Protein AF-A0A6A5VNN5-F1 (afdb_monomer_lite)

pLDDT: mean 74.06, std 19.43, range [37.19, 95.75]

Radius of gyration: 30.01 Å; chains: 1; bounding box: 52×61×90 Å

Sequence (186 aa):
MSFSSGASSASDESAGSVPTPPTSTPHSPPESQAHDPQVSHQPPRSPQPNYKTLESLLLASVDLARSSFTRHSTFGINTPTAQYLRLHARVNKFLQKYQAYDFVGKGTYGYVLEIGILMRLAETALGLSHREITRLQCAQVEEQDELQRLGKRCCRDVDYLVFGGRDLDVERLPWNLKSEEASQEA

Structure (mmCIF, N/CA/C/O backbone):
data_AF-A0A6A5VNN5-F1
#
_entry.id   AF-A0A6A5VNN5-F1
#
loop_
_atom_site.group_PDB
_atom_site.id
_atom_site.type_symbol
_atom_site.label_atom_id
_atom_site.label_alt_id
_atom_site.label_comp_id
_atom_site.label_asym_id
_atom_site.label_entity_id
_atom_site.label_seq_id
_atom_site.pdbx_PDB_ins_code
_atom_site.Cartn_x
_atom_site.Cartn_y
_atom_site.Cartn_z
_atom_site.occupancy
_atom_site.B_iso_or_equiv
_atom_site.auth_seq_id
_atom_site.auth_comp_id
_atom_site.auth_asym_id
_atom_site.auth_atom_id
_atom_site.pdbx_PDB_model_num
ATOM 1 N N . MET A 1 1 ? 15.684 -33.085 42.174 1.00 45.22 1 MET A N 1
ATOM 2 C CA . MET A 1 1 ? 15.943 -32.498 43.505 1.00 45.22 1 MET A CA 1
ATOM 3 C C . MET A 1 1 ? 14.843 -31.475 43.725 1.00 45.22 1 MET A C 1
ATOM 5 O O . MET A 1 1 ? 14.725 -30.572 42.917 1.00 45.22 1 MET A O 1
ATOM 9 N N . SER A 1 2 ? 13.792 -31.871 44.434 1.00 40.91 2 SER A N 1
ATOM 10 C CA . SER A 1 2 ? 13.598 -31.637 45.875 1.00 40.91 2 SER A CA 1
ATOM 11 C C . SER A 1 2 ? 12.890 -30.305 46.118 1.00 40.91 2 SER A C 1
ATOM 13 O O . SER A 1 2 ? 13.415 -29.235 45.844 1.00 40.91 2 SER A O 1
ATOM 15 N N . PHE A 1 3 ? 11.656 -30.452 46.582 1.00 54.97 3 PHE A N 1
ATOM 16 C CA . PHE A 1 3 ? 10.753 -29.465 47.163 1.00 54.97 3 PHE A CA 1
ATOM 17 C C . PHE A 1 3 ? 11.176 -29.131 48.606 1.00 54.97 3 PHE A C 1
ATOM 19 O O . PHE A 1 3 ? 12.030 -29.821 49.162 1.00 54.97 3 PHE A O 1
ATOM 26 N N . SER A 1 4 ? 10.482 -28.135 49.180 1.00 48.00 4 SER A N 1
ATOM 27 C CA . SER A 1 4 ? 10.435 -27.704 50.594 1.00 48.00 4 SER A CA 1
ATOM 28 C C . SER A 1 4 ? 11.300 -26.490 50.946 1.00 48.00 4 SER A C 1
ATOM 30 O O . SER A 1 4 ? 12.403 -26.357 50.436 1.00 48.00 4 SER A O 1
ATOM 32 N N . SER A 1 5 ? 10.939 -25.594 51.869 1.00 50.22 5 SER A N 1
ATOM 33 C CA . SER A 1 5 ? 9.705 -25.203 52.590 1.00 50.22 5 SER A CA 1
ATOM 34 C C . SER A 1 5 ? 10.129 -24.099 53.581 1.00 50.22 5 SER A C 1
ATOM 36 O O . SER A 1 5 ? 11.299 -24.047 53.953 1.00 50.22 5 SER A O 1
ATOM 38 N N . GLY A 1 6 ? 9.179 -23.310 54.094 1.00 46.19 6 GLY A N 1
ATOM 39 C CA . GLY A 1 6 ? 9.323 -22.530 55.340 1.00 46.19 6 GLY A CA 1
ATOM 40 C C . GLY A 1 6 ? 8.852 -21.084 55.160 1.00 46.19 6 GLY A C 1
ATOM 41 O O . GLY A 1 6 ? 9.560 -20.319 54.525 1.00 46.19 6 GLY A O 1
ATOM 42 N N . ALA A 1 7 ? 7.627 -20.653 55.481 1.00 45.62 7 ALA A N 1
ATOM 43 C CA . ALA A 1 7 ? 6.729 -20.825 56.638 1.00 45.62 7 ALA A CA 1
ATOM 44 C C . ALA A 1 7 ? 6.994 -19.866 57.822 1.00 45.62 7 ALA A C 1
ATOM 46 O O . ALA A 1 7 ? 8.129 -19.731 58.268 1.00 45.62 7 ALA A O 1
ATOM 47 N N . SER A 1 8 ? 5.865 -19.337 58.336 1.00 45.09 8 SER A N 1
ATOM 48 C CA . SER A 1 8 ? 5.595 -18.714 59.655 1.00 45.09 8 SER A CA 1
ATOM 49 C C . SER A 1 8 ? 5.832 -17.198 59.803 1.00 45.09 8 SER A C 1
ATOM 51 O O . SER A 1 8 ? 6.806 -16.679 59.281 1.00 45.09 8 SER A O 1
ATOM 53 N N . SER A 1 9 ? 5.026 -16.410 60.537 1.00 43.62 9 SER A N 1
ATOM 54 C CA . SER A 1 9 ? 3.753 -16.608 61.272 1.00 43.62 9 SER A CA 1
ATOM 55 C C . SER A 1 9 ? 3.264 -15.264 61.866 1.00 43.62 9 SER A C 1
ATOM 57 O O . SER A 1 9 ? 4.115 -14.482 62.270 1.00 43.62 9 SER A O 1
ATOM 59 N N . ALA A 1 10 ? 1.927 -15.132 62.017 1.00 43.59 10 ALA A N 1
ATOM 60 C CA . ALA A 1 10 ? 1.117 -14.481 63.090 1.00 43.59 10 ALA A CA 1
ATOM 61 C C . ALA A 1 10 ? 1.297 -12.961 63.395 1.00 43.59 10 ALA A C 1
ATOM 63 O O . ALA A 1 10 ? 2.365 -12.418 63.157 1.00 43.59 10 ALA A O 1
ATOM 64 N N . SER A 1 11 ? 0.324 -12.160 63.874 1.00 47.31 11 SER A N 1
ATOM 65 C CA . SER A 1 11 ? -0.926 -12.322 64.675 1.00 47.31 11 SER A CA 1
ATOM 66 C C . SER A 1 11 ? -1.902 -11.149 64.344 1.00 47.31 11 SER A C 1
ATOM 68 O O . SER A 1 11 ? -1.430 -10.135 63.833 1.00 47.31 11 SER A O 1
ATOM 70 N N . ASP A 1 12 ? -3.246 -11.247 64.380 1.00 42.84 12 ASP A N 1
ATOM 71 C CA . ASP A 1 12 ? -4.215 -11.124 65.519 1.00 42.84 12 ASP A CA 1
ATOM 72 C C . ASP A 1 12 ? -3.967 -9.898 66.439 1.00 42.84 12 ASP A C 1
ATOM 74 O O . ASP A 1 12 ? -2.814 -9.623 66.746 1.00 42.84 12 ASP A O 1
ATOM 78 N N . GLU A 1 13 ? -4.894 -9.053 66.917 1.00 44.84 13 GLU A N 1
ATOM 79 C CA . GLU A 1 13 ? -6.339 -9.066 67.234 1.00 44.84 13 GLU A CA 1
ATOM 80 C C . GLU A 1 13 ? -6.848 -7.592 67.257 1.00 44.84 13 GLU A C 1
ATOM 82 O O . GLU A 1 13 ? -6.048 -6.674 67.438 1.00 44.84 13 GLU A O 1
ATOM 87 N N . SER A 1 14 ? -8.167 -7.340 67.183 1.00 47.78 14 SER A N 1
ATOM 88 C CA . SER A 1 14 ? -8.954 -6.754 68.301 1.00 47.78 14 SER A CA 1
ATOM 89 C C . SER A 1 14 ? -10.282 -6.114 67.852 1.00 47.78 14 SER A C 1
ATOM 91 O O . SER A 1 14 ? -10.359 -5.347 66.892 1.00 47.78 14 SER A O 1
ATOM 93 N N . ALA A 1 15 ? -11.338 -6.459 68.588 1.00 44.97 15 ALA A N 1
ATOM 94 C CA . ALA A 1 15 ? -12.737 -6.111 68.379 1.00 44.97 15 ALA A CA 1
ATOM 95 C C . ALA A 1 15 ? -13.181 -4.892 69.213 1.00 44.97 15 ALA A C 1
ATOM 97 O O . ALA A 1 15 ? -12.646 -4.634 70.288 1.00 44.97 15 ALA A O 1
ATOM 98 N N . GLY A 1 16 ? -14.241 -4.204 68.774 1.00 37.19 16 GLY A N 1
ATOM 99 C CA . GLY A 1 16 ? -14.961 -3.215 69.586 1.00 37.19 16 GLY A CA 1
ATOM 100 C C . GLY A 1 16 ? -16.288 -2.779 68.951 1.00 37.19 16 GLY A C 1
ATOM 101 O O . GLY A 1 16 ? -16.299 -2.205 67.867 1.00 37.19 16 GLY A O 1
ATOM 102 N N . SER A 1 17 ? -17.402 -3.063 69.630 1.00 40.34 17 SER A N 1
ATOM 103 C CA . SER A 1 17 ? -18.800 -2.873 69.197 1.00 40.34 17 SER A CA 1
ATOM 104 C C . SER A 1 17 ? -19.483 -1.641 69.846 1.00 40.34 17 SER A C 1
ATOM 106 O O . SER A 1 17 ? -19.319 -1.492 71.048 1.00 40.34 17 SER A O 1
ATOM 108 N N . VAL A 1 18 ? -20.275 -0.860 69.058 1.00 43.19 18 VAL A N 1
ATOM 109 C CA . VAL A 1 18 ? -21.705 -0.367 69.218 1.00 43.19 18 VAL A CA 1
ATOM 110 C C . VAL A 1 18 ? -22.123 0.402 70.529 1.00 43.19 18 VAL A C 1
ATOM 112 O O . VAL A 1 18 ? -21.508 0.079 71.537 1.00 43.19 18 VAL A O 1
ATOM 115 N N . PRO A 1 19 ? -23.157 1.321 70.668 1.00 53.69 19 PRO A N 1
ATOM 116 C CA . PRO A 1 19 ? -24.277 1.854 69.811 1.00 53.69 19 PRO A CA 1
ATOM 117 C C . PRO A 1 19 ? -24.563 3.414 69.804 1.00 53.69 19 PRO A C 1
ATOM 119 O O . PRO A 1 19 ? -23.952 4.184 70.532 1.00 53.69 19 PRO A O 1
ATOM 122 N N . THR A 1 20 ? -25.566 3.840 68.993 1.00 44.44 20 THR A N 1
ATOM 123 C CA . THR A 1 20 ? -26.334 5.139 68.820 1.00 44.44 20 THR A CA 1
ATOM 124 C C . THR A 1 20 ? -27.254 5.558 70.016 1.00 44.44 20 THR A C 1
ATOM 126 O O . THR A 1 20 ? -27.268 4.744 70.939 1.00 44.44 20 THR A O 1
ATOM 129 N N . PRO A 1 21 ? -28.121 6.644 70.067 1.00 55.94 21 PRO A N 1
ATOM 130 C CA . PRO A 1 21 ? -28.682 7.642 69.084 1.00 55.94 21 PRO A CA 1
ATOM 131 C C . PRO A 1 21 ? -28.855 9.107 69.672 1.00 55.94 21 PRO A C 1
ATOM 133 O O . PRO A 1 21 ? -28.066 9.468 70.538 1.00 55.94 21 PRO A O 1
ATOM 136 N N . PRO A 1 22 ? -29.935 9.906 69.414 1.00 62.34 22 PRO A N 1
ATOM 137 C CA . PRO A 1 22 ? -30.413 10.644 68.215 1.00 62.34 22 PRO A CA 1
ATOM 138 C C . PRO A 1 22 ? -30.350 12.196 68.389 1.00 62.34 22 PRO A C 1
ATOM 140 O O . PRO A 1 22 ? -30.158 12.657 69.504 1.00 62.34 22 PRO A O 1
ATOM 143 N N . THR A 1 23 ? -30.602 13.024 67.353 1.00 39.50 23 THR A N 1
ATOM 144 C CA . THR A 1 23 ? -31.263 14.361 67.480 1.00 39.50 23 THR A CA 1
ATOM 145 C C . THR A 1 23 ? -31.664 14.945 66.114 1.00 39.50 23 THR A C 1
ATOM 147 O O . THR A 1 23 ? -30.977 14.785 65.110 1.00 39.50 23 THR A O 1
ATOM 150 N N . SER A 1 24 ? -32.829 15.588 66.134 1.00 41.44 24 SER A N 1
ATOM 151 C CA . SER A 1 24 ? -33.691 16.117 65.078 1.00 41.44 24 SER A CA 1
ATOM 152 C C . SER A 1 24 ? -33.151 17.284 64.226 1.00 41.44 24 SER A C 1
ATOM 154 O O . SER A 1 24 ? -32.290 18.052 64.641 1.00 41.44 24 SER A O 1
ATOM 156 N N . THR A 1 25 ? -33.779 17.436 63.054 1.00 48.72 25 THR A N 1
ATOM 157 C CA . THR A 1 25 ? -33.771 18.559 62.085 1.00 48.72 25 THR A CA 1
ATOM 158 C C . THR A 1 25 ? -33.958 19.962 62.684 1.00 48.72 25 THR A C 1
ATOM 160 O O . THR A 1 25 ? -34.664 20.105 63.683 1.00 48.72 25 THR A O 1
ATOM 163 N N . PRO A 1 26 ? -33.488 21.016 61.980 1.00 52.06 26 PRO A N 1
ATOM 164 C CA . PRO A 1 26 ? -34.452 21.916 61.326 1.00 52.06 26 PRO A CA 1
ATOM 165 C C . PRO A 1 26 ? -34.056 22.440 59.924 1.00 52.06 26 PRO A C 1
ATOM 167 O O . PRO A 1 26 ? -32.894 22.493 59.538 1.00 52.06 26 PRO A O 1
ATOM 170 N N . HIS A 1 27 ? -35.104 22.839 59.197 1.00 41.75 27 HIS A N 1
ATOM 171 C CA . HIS A 1 27 ? -35.202 23.661 57.982 1.00 41.75 27 HIS A CA 1
ATOM 172 C C . HIS A 1 27 ? -34.046 24.624 57.634 1.00 41.75 27 HIS A C 1
ATOM 174 O O . HIS A 1 27 ? -33.711 25.493 58.436 1.00 41.75 27 HIS A O 1
ATOM 180 N N . SER A 1 28 ? -33.619 24.625 56.360 1.00 41.03 28 SER A N 1
ATOM 181 C CA . SER A 1 28 ? -33.803 25.722 55.368 1.00 41.03 28 SER A CA 1
ATOM 182 C C . SER A 1 28 ? -33.081 25.392 54.042 1.00 41.03 28 SER A C 1
ATOM 184 O O . SER A 1 28 ? -32.056 24.712 54.083 1.00 41.03 28 SER A O 1
ATOM 186 N N . PRO A 1 29 ? -33.590 25.819 52.868 1.00 59.88 29 PRO A N 1
ATOM 187 C CA . PRO A 1 29 ? -33.014 25.471 51.568 1.00 59.88 29 PRO A CA 1
ATOM 188 C C . PRO A 1 29 ? -31.950 26.494 51.140 1.00 59.88 29 PRO A C 1
ATOM 190 O O . PRO A 1 29 ? -32.166 27.689 51.342 1.00 59.88 29 PRO A O 1
ATOM 193 N N . PRO A 1 30 ? -30.864 26.091 50.464 1.00 46.16 30 PRO A N 1
ATOM 194 C CA . PRO A 1 30 ? -30.139 27.001 49.603 1.00 46.16 30 PRO A CA 1
ATOM 195 C C . PRO A 1 30 ? -30.508 26.739 48.142 1.00 46.16 30 PRO A C 1
ATOM 197 O O . PRO A 1 30 ? -30.446 25.617 47.646 1.00 46.16 30 PRO A O 1
ATOM 200 N N . GLU A 1 31 ? -30.957 27.823 47.517 1.00 45.12 31 GLU A N 1
ATOM 201 C CA . GLU A 1 31 ? -30.679 28.241 46.146 1.00 45.12 31 GLU A CA 1
ATOM 202 C C . GLU A 1 31 ? -30.449 27.164 45.084 1.00 45.12 31 GLU A C 1
ATOM 204 O O . GLU A 1 31 ? -29.437 26.469 45.053 1.00 45.12 31 GLU A O 1
ATOM 209 N N . SER A 1 32 ? -31.376 27.170 44.125 1.00 49.00 32 SER A N 1
ATOM 210 C CA . SER A 1 32 ? -31.171 26.910 42.705 1.00 49.00 32 SER A CA 1
ATOM 211 C C . SER A 1 32 ? -29.707 27.023 42.266 1.00 49.00 32 SER A C 1
ATOM 213 O O . SER A 1 32 ? -29.261 28.071 41.798 1.00 49.00 32 SER A O 1
ATOM 215 N N . GLN A 1 33 ? -28.970 25.916 42.338 1.00 44.94 33 GLN A N 1
ATOM 216 C CA . GLN A 1 33 ? -27.823 25.732 41.469 1.00 44.94 33 GLN A CA 1
ATOM 217 C C . GLN A 1 33 ? -28.388 25.571 40.068 1.00 44.94 33 GLN A C 1
ATOM 219 O O . GLN A 1 33 ? -28.977 24.547 39.719 1.00 44.94 33 GLN A O 1
ATOM 224 N N . ALA A 1 34 ? -28.256 26.641 39.289 1.00 46.16 34 ALA A N 1
ATOM 225 C CA . ALA A 1 34 ? -28.295 26.570 37.849 1.00 46.16 34 ALA A CA 1
ATOM 226 C C . ALA A 1 34 ? -27.374 25.417 37.434 1.00 46.16 34 ALA A C 1
ATOM 228 O O . ALA A 1 34 ? -26.153 25.510 37.540 1.00 46.16 34 ALA A O 1
ATOM 229 N N . HIS A 1 35 ? -27.973 24.300 37.026 1.00 42.94 35 HIS A N 1
ATOM 230 C CA . HIS A 1 35 ? -27.274 23.323 36.222 1.00 42.94 35 HIS A CA 1
ATOM 231 C C . HIS A 1 35 ? -26.918 24.041 34.926 1.00 42.94 35 HIS A C 1
ATOM 233 O O . HIS A 1 35 ? -27.742 24.152 34.018 1.00 42.94 35 HIS A O 1
ATOM 239 N N . ASP A 1 36 ? -25.693 24.563 34.870 1.00 43.38 36 ASP A N 1
ATOM 240 C CA . ASP A 1 36 ? -25.001 24.757 33.609 1.00 43.38 36 ASP A CA 1
ATOM 241 C C . ASP A 1 36 ? -25.222 23.479 32.790 1.00 43.38 36 ASP A C 1
ATOM 243 O O . ASP A 1 36 ? -24.957 22.379 33.300 1.00 43.38 36 ASP A O 1
ATOM 247 N N . PRO A 1 37 ? -25.748 23.565 31.556 1.00 50.47 37 PRO A N 1
ATOM 248 C CA . PRO A 1 37 ? -25.742 22.413 30.686 1.00 50.47 37 PRO A CA 1
ATOM 249 C C . PRO A 1 37 ? -24.272 22.077 30.497 1.00 50.47 37 PRO A C 1
ATOM 251 O O . 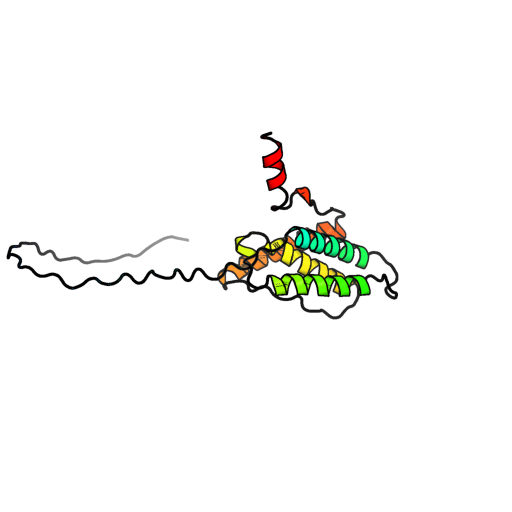PRO A 1 37 ? -23.532 22.828 29.866 1.00 50.47 37 PRO A O 1
ATOM 254 N N . GLN A 1 38 ? -23.846 20.972 31.106 1.00 51.22 38 GLN A N 1
ATOM 255 C CA . GLN A 1 38 ? -22.548 20.371 30.889 1.00 51.22 38 GLN A CA 1
ATOM 256 C C . GLN A 1 38 ? -22.433 20.184 29.377 1.00 51.22 38 GLN A C 1
ATOM 258 O O . GLN A 1 38 ? -22.990 19.243 28.809 1.00 51.22 38 GLN A O 1
ATOM 263 N N . VAL A 1 39 ? -21.787 21.144 28.709 1.00 49.81 39 VAL A N 1
ATOM 264 C CA . VAL A 1 39 ? -21.438 21.054 27.302 1.00 49.81 39 VAL A CA 1
ATOM 265 C C . VAL A 1 39 ? -20.522 19.853 27.260 1.00 49.81 39 VAL A C 1
ATOM 267 O O . VAL A 1 39 ? -19.362 19.914 27.663 1.00 49.81 39 VAL A O 1
ATOM 270 N N . SER A 1 40 ? -21.095 18.713 26.885 1.00 48.59 40 SER A N 1
ATOM 271 C CA . SER A 1 40 ? -20.343 17.519 26.579 1.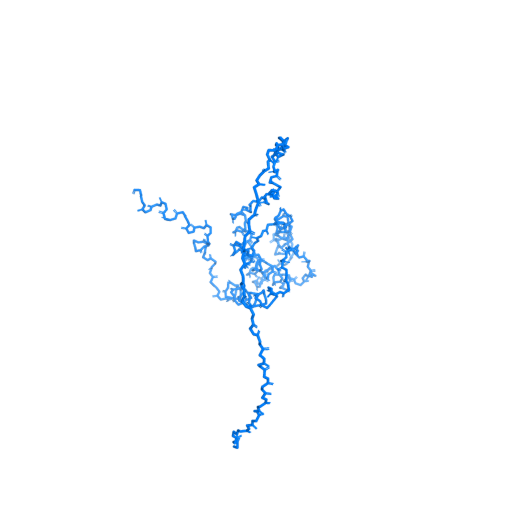00 48.59 40 SER A CA 1
ATOM 272 C C . SER A 1 40 ? -19.425 17.933 25.442 1.00 48.59 40 SER A C 1
ATOM 274 O O . SER A 1 40 ? -19.840 18.017 24.286 1.00 48.59 40 SER A O 1
ATOM 276 N N . HIS A 1 41 ? -18.189 18.295 25.783 1.00 49.06 41 HIS A N 1
ATOM 277 C CA . HIS A 1 41 ? -17.104 18.488 24.840 1.00 49.06 41 HIS A CA 1
ATOM 278 C C . HIS A 1 41 ? -16.748 17.105 24.298 1.00 49.06 41 HIS A C 1
ATOM 280 O O . HIS A 1 41 ? -15.677 16.568 24.567 1.00 49.06 41 HIS A O 1
ATOM 286 N N . GLN A 1 42 ? -17.682 16.485 23.572 1.00 51.56 42 GLN A N 1
ATOM 287 C CA . GLN A 1 42 ? -17.360 15.356 22.732 1.00 51.56 42 GLN A CA 1
ATOM 288 C C . GLN A 1 42 ? -16.363 15.910 21.711 1.00 51.56 42 GLN A C 1
ATOM 290 O O . GLN A 1 42 ? -16.713 16.842 20.978 1.00 51.56 42 GLN A O 1
ATOM 295 N N . PRO A 1 43 ? -15.109 15.422 21.696 1.00 58.44 43 PRO A N 1
ATOM 296 C CA . PRO A 1 43 ? -14.130 15.910 20.746 1.00 58.44 43 PRO A CA 1
ATOM 297 C C . PRO A 1 43 ? -14.710 15.761 19.334 1.00 58.44 43 PRO A C 1
ATOM 299 O O . PRO A 1 43 ? -15.411 14.773 19.067 1.00 58.44 43 PRO A O 1
ATOM 302 N N . PRO A 1 44 ? -14.484 16.743 18.442 1.00 58.53 44 PRO A N 1
ATOM 303 C CA . PRO A 1 44 ? -15.009 16.691 17.087 1.00 58.53 44 PRO A CA 1
ATOM 304 C C . PRO A 1 44 ? -14.593 15.360 16.462 1.00 58.53 44 PRO A C 1
ATOM 306 O O . PRO A 1 44 ? -13.404 15.051 16.375 1.00 58.53 44 PRO A O 1
ATOM 309 N N . ARG A 1 45 ? -15.583 14.538 16.090 1.00 59.84 45 ARG A N 1
ATOM 310 C CA . ARG A 1 45 ? -15.332 13.230 15.477 1.00 59.84 45 ARG A CA 1
ATOM 311 C C . ARG A 1 45 ? -14.481 13.463 14.236 1.00 59.84 45 ARG A C 1
ATOM 313 O O . ARG A 1 45 ? -14.887 14.213 13.347 1.00 59.84 45 ARG A O 1
ATOM 320 N N . SER A 1 46 ? -13.302 12.847 14.191 1.00 66.31 46 SER A N 1
ATOM 321 C CA . SER A 1 46 ? -12.447 12.920 13.013 1.00 66.31 46 SER A CA 1
ATOM 322 C C . SER A 1 46 ? -13.230 12.425 11.789 1.00 66.31 46 SER A C 1
ATOM 324 O O . SER A 1 46 ? -14.016 11.475 11.896 1.00 66.31 46 SER A O 1
ATOM 326 N N . PRO A 1 47 ? -13.092 13.095 10.631 1.00 77.56 47 PRO A N 1
ATOM 327 C CA . PRO A 1 47 ? -13.852 12.737 9.444 1.00 77.56 47 PRO A CA 1
ATOM 328 C C . PRO A 1 47 ? -13.546 11.290 9.061 1.00 77.56 47 PRO A C 1
ATOM 330 O O . PRO A 1 47 ? -12.386 10.879 9.032 1.00 77.56 47 PRO A O 1
ATOM 333 N N . GLN A 1 48 ? -14.586 10.516 8.753 1.00 84.50 48 GLN A N 1
ATOM 334 C CA . GLN A 1 48 ? -14.416 9.122 8.364 1.00 84.50 48 GLN A CA 1
ATOM 335 C C . GLN A 1 48 ? -13.643 9.031 7.031 1.00 84.50 48 GLN A C 1
ATOM 337 O O . GLN A 1 48 ? -13.912 9.812 6.105 1.00 84.50 48 GLN A O 1
ATOM 342 N N . PRO A 1 49 ? -12.675 8.106 6.902 1.00 87.62 49 PRO A N 1
ATOM 343 C CA . PRO A 1 49 ? -11.973 7.881 5.654 1.00 87.62 49 PRO A CA 1
ATOM 344 C C . PRO A 1 49 ? -12.929 7.382 4.578 1.00 87.62 49 PRO A C 1
ATOM 346 O O . PRO A 1 49 ? -13.821 6.574 4.826 1.00 87.62 49 PRO A O 1
ATOM 349 N N . ASN A 1 50 ? -12.709 7.842 3.347 1.00 90.75 50 ASN A N 1
ATOM 350 C CA . ASN A 1 50 ? -13.345 7.229 2.192 1.00 90.75 50 ASN A CA 1
ATOM 351 C C . ASN A 1 50 ? -12.646 5.889 1.910 1.00 90.75 50 ASN A C 1
ATOM 353 O O . ASN A 1 50 ? -11.553 5.868 1.337 1.00 90.75 50 ASN A O 1
ATOM 357 N N . TYR A 1 51 ? -13.270 4.782 2.315 1.00 90.62 51 TYR A N 1
ATOM 358 C CA . TYR A 1 51 ? -12.701 3.442 2.151 1.00 90.62 51 TYR A CA 1
ATOM 359 C C . TYR A 1 51 ? -12.564 3.005 0.692 1.00 90.62 51 TYR A C 1
ATOM 361 O O . TYR A 1 51 ? -11.648 2.252 0.385 1.00 90.62 51 TYR A O 1
ATOM 369 N N . LYS A 1 52 ? -13.367 3.546 -0.234 1.00 93.00 52 LYS A N 1
ATOM 370 C CA . LYS A 1 52 ? -13.160 3.312 -1.673 1.00 93.00 52 LYS A CA 1
ATOM 371 C C . LYS A 1 52 ? -11.881 3.967 -2.181 1.00 93.00 52 LYS A C 1
ATOM 373 O O . LYS A 1 52 ? -11.190 3.414 -3.032 1.00 93.00 52 LYS A O 1
ATOM 378 N N . THR A 1 53 ? -11.504 5.110 -1.610 1.00 93.50 53 THR A N 1
ATOM 379 C CA . THR A 1 53 ? -10.186 5.696 -1.872 1.00 93.50 53 THR A CA 1
ATOM 380 C C . THR A 1 53 ? -9.073 4.827 -1.295 1.00 93.50 53 THR A C 1
ATOM 382 O O . THR A 1 53 ? -8.077 4.625 -1.979 1.00 93.50 53 THR A O 1
ATOM 385 N N . LEU A 1 54 ? -9.229 4.302 -0.074 1.00 93.12 54 LEU A N 1
ATOM 386 C CA . LEU A 1 54 ? -8.236 3.409 0.538 1.00 93.12 54 LEU A CA 1
ATOM 387 C C . LEU A 1 54 ? -8.038 2.129 -0.291 1.00 93.12 54 LEU A C 1
ATOM 389 O O . LEU A 1 54 ? -6.906 1.774 -0.596 1.00 93.12 54 LEU A O 1
ATOM 393 N N . GLU A 1 55 ? -9.133 1.502 -0.717 1.00 94.50 55 GLU A N 1
ATOM 394 C CA . GLU A 1 55 ? -9.163 0.348 -1.623 1.00 94.50 55 GLU A CA 1
ATOM 395 C C . GLU A 1 55 ? -8.432 0.645 -2.942 1.00 94.50 55 GLU A C 1
ATOM 397 O O . GLU A 1 55 ? -7.527 -0.089 -3.333 1.00 94.50 55 GLU A O 1
ATOM 402 N N . SER A 1 56 ? -8.740 1.779 -3.585 1.00 95.69 56 SER A N 1
ATOM 403 C CA . SER A 1 56 ? -8.052 2.216 -4.808 1.00 95.69 56 SER A CA 1
ATOM 404 C C . SER A 1 56 ? -6.552 2.446 -4.599 1.00 95.69 56 SER A C 1
ATOM 406 O O . SER A 1 56 ? -5.762 2.163 -5.501 1.00 95.69 56 SER A O 1
ATOM 408 N N . LEU A 1 57 ? -6.144 2.979 -3.442 1.00 95.75 57 LEU A N 1
ATOM 409 C CA . LEU A 1 57 ? -4.730 3.173 -3.117 1.00 95.75 57 LEU A CA 1
ATOM 410 C C . LEU A 1 57 ? -4.022 1.834 -2.903 1.00 95.75 57 LEU A C 1
ATOM 412 O O . LEU A 1 57 ? -2.926 1.661 -3.425 1.00 95.75 57 LEU A O 1
ATOM 416 N N . LEU A 1 58 ? -4.654 0.897 -2.196 1.00 94.88 58 LEU A N 1
ATOM 417 C CA . LEU A 1 58 ? -4.107 -0.434 -1.941 1.00 94.88 58 LEU A CA 1
ATOM 418 C C . LEU A 1 58 ? -3.901 -1.213 -3.247 1.00 94.88 58 LEU A C 1
ATOM 420 O O . LEU A 1 58 ? -2.796 -1.690 -3.496 1.00 94.88 58 LEU A O 1
ATOM 424 N N . LEU A 1 59 ? -4.913 -1.255 -4.121 1.00 94.75 59 LEU A N 1
ATOM 425 C CA . LEU A 1 59 ? -4.808 -1.880 -5.446 1.00 94.75 59 LEU A CA 1
ATOM 426 C C . LEU A 1 59 ? -3.690 -1.252 -6.285 1.00 94.75 59 LEU A C 1
ATOM 428 O O . LEU A 1 59 ? -2.812 -1.955 -6.778 1.00 94.75 59 LEU A O 1
ATOM 432 N N . ALA A 1 60 ? -3.660 0.082 -6.371 1.00 94.62 60 ALA A N 1
ATOM 433 C CA . ALA A 1 60 ? -2.619 0.785 -7.116 1.00 94.62 60 ALA A CA 1
ATOM 434 C C . ALA A 1 60 ? -1.211 0.517 -6.553 1.00 94.62 60 ALA A C 1
ATOM 436 O O . ALA A 1 60 ? -0.244 0.476 -7.313 1.00 94.62 60 ALA A O 1
ATOM 437 N N . SER A 1 61 ? -1.080 0.334 -5.235 1.00 94.31 61 SER A N 1
ATOM 438 C CA . SER A 1 61 ? 0.182 -0.037 -4.592 1.00 94.31 61 SER A CA 1
ATOM 439 C C . SER A 1 61 ? 0.606 -1.467 -4.929 1.00 94.31 61 SER A C 1
ATOM 441 O O . SER A 1 61 ? 1.793 -1.684 -5.169 1.00 94.31 61 SER A O 1
ATOM 443 N N . VAL A 1 62 ? -0.330 -2.422 -4.993 1.00 94.12 62 VAL A N 1
ATOM 444 C CA . VAL A 1 62 ? -0.052 -3.806 -5.420 1.00 94.12 62 VAL A CA 1
ATOM 445 C C . VAL A 1 62 ? 0.416 -3.837 -6.875 1.00 94.12 62 VAL A C 1
ATOM 447 O O . VAL A 1 62 ? 1.474 -4.402 -7.162 1.00 94.12 62 VAL A O 1
ATOM 450 N N . ASP A 1 63 ? -0.312 -3.177 -7.776 1.00 92.44 63 ASP A N 1
ATOM 451 C CA . ASP A 1 63 ? 0.032 -3.119 -9.202 1.00 92.44 63 ASP A CA 1
ATOM 452 C C . ASP A 1 63 ? 1.397 -2.461 -9.431 1.00 92.44 63 ASP A C 1
ATOM 454 O O . ASP A 1 63 ? 2.231 -2.958 -10.196 1.00 92.44 63 ASP A O 1
ATOM 458 N N . LEU A 1 64 ? 1.667 -1.357 -8.728 1.00 91.88 64 LEU A N 1
ATOM 459 C CA . LEU A 1 64 ? 2.960 -0.687 -8.786 1.00 91.88 64 LEU A CA 1
ATOM 460 C C . LEU A 1 64 ? 4.088 -1.592 -8.277 1.00 91.88 64 LEU A C 1
ATOM 462 O O . LEU A 1 64 ? 5.131 -1.690 -8.923 1.00 91.88 64 LEU A O 1
ATOM 466 N N . ALA A 1 65 ? 3.900 -2.252 -7.133 1.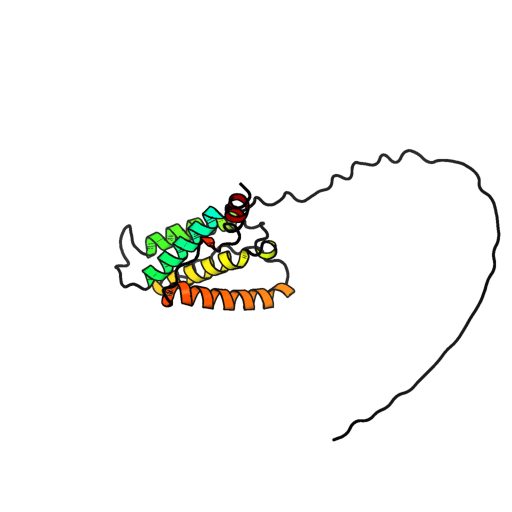00 91.38 65 ALA A N 1
ATOM 467 C CA . ALA A 1 65 ? 4.910 -3.141 -6.573 1.00 91.38 65 ALA A CA 1
ATOM 468 C C . ALA A 1 65 ? 5.226 -4.292 -7.536 1.00 91.38 65 ALA A C 1
ATOM 470 O O . ALA A 1 65 ? 6.393 -4.497 -7.863 1.00 91.38 65 ALA A O 1
ATOM 471 N N . ARG A 1 66 ? 4.205 -4.974 -8.071 1.00 90.69 66 ARG A N 1
ATOM 472 C CA . ARG A 1 66 ? 4.371 -6.042 -9.074 1.00 90.69 66 ARG A CA 1
ATOM 473 C C . ARG A 1 66 ? 5.105 -5.539 -10.317 1.00 90.69 66 ARG A C 1
ATOM 475 O O . ARG A 1 66 ? 6.113 -6.119 -10.722 1.00 90.69 66 ARG A O 1
ATOM 482 N N . SER A 1 67 ? 4.635 -4.429 -10.886 1.00 88.69 67 SER A N 1
ATOM 483 C CA . SER A 1 67 ? 5.197 -3.865 -12.118 1.00 88.69 67 SER A CA 1
ATOM 484 C C . SER A 1 67 ? 6.642 -3.377 -11.960 1.00 88.69 67 SER A C 1
ATOM 486 O O . SER A 1 67 ? 7.408 -3.395 -12.923 1.00 88.69 67 SER A O 1
ATOM 488 N N . SER A 1 68 ? 7.048 -3.003 -10.743 1.00 87.38 68 SER A N 1
ATOM 489 C CA . SER A 1 68 ? 8.419 -2.573 -10.446 1.00 87.38 68 SER A CA 1
ATOM 490 C C . SER A 1 68 ? 9.444 -3.712 -10.538 1.00 87.38 68 SER A C 1
ATOM 492 O O . SER A 1 68 ? 10.613 -3.444 -10.808 1.00 87.38 68 SER A O 1
ATOM 494 N N . PHE A 1 69 ? 9.030 -4.976 -10.365 1.00 80.44 69 PHE A N 1
ATOM 495 C CA . PHE A 1 69 ? 9.905 -6.150 -10.538 1.00 80.44 69 PHE A CA 1
ATOM 496 C C . PHE A 1 69 ? 9.821 -6.787 -11.929 1.00 80.44 69 PHE A C 1
ATOM 498 O O . PHE A 1 69 ? 10.700 -7.566 -12.309 1.00 80.44 69 PHE A O 1
ATOM 505 N N . THR A 1 70 ? 8.804 -6.456 -12.724 1.00 74.88 70 THR A N 1
ATOM 506 C CA . THR A 1 70 ? 8.738 -6.861 -14.132 1.00 74.88 70 THR A CA 1
ATOM 507 C C . THR A 1 70 ? 9.600 -5.914 -14.969 1.00 74.88 70 THR A C 1
ATOM 509 O O . THR A 1 70 ? 9.306 -4.727 -15.059 1.00 74.88 70 THR A O 1
ATOM 512 N N . ARG A 1 71 ? 10.698 -6.425 -15.550 1.00 57.12 71 ARG A N 1
ATOM 513 C CA . ARG A 1 71 ? 11.705 -5.670 -16.329 1.00 57.12 71 ARG A CA 1
ATOM 514 C C . ARG A 1 71 ? 11.084 -4.806 -17.440 1.00 57.12 71 ARG A C 1
ATOM 516 O O . ARG A 1 71 ? 11.009 -5.239 -18.590 1.00 57.12 71 ARG A O 1
ATOM 523 N N . HIS A 1 72 ? 10.738 -3.559 -17.141 1.00 57.69 72 HIS A N 1
ATOM 524 C CA . HIS A 1 72 ? 10.327 -2.568 -18.134 1.00 57.69 72 HIS A CA 1
ATOM 525 C C . HIS A 1 72 ? 11.045 -1.233 -17.891 1.00 57.69 72 HIS A C 1
ATOM 527 O O . HIS A 1 72 ? 11.370 -0.880 -16.761 1.00 57.69 72 HIS A O 1
ATOM 533 N N . SER A 1 73 ? 11.348 -0.531 -18.987 1.00 53.31 73 SER A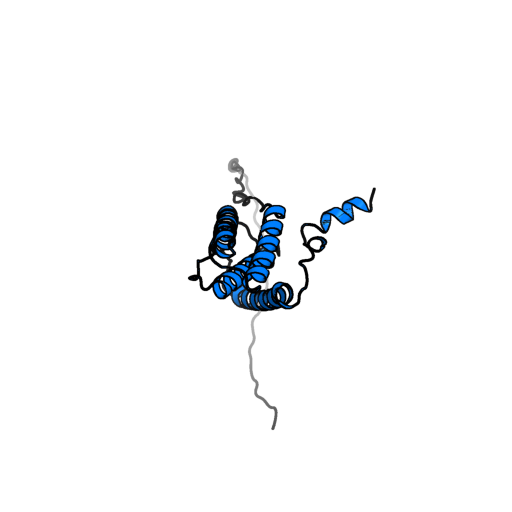 N 1
ATOM 534 C CA . SER A 1 73 ? 12.140 0.706 -19.031 1.00 53.31 73 SER A CA 1
ATOM 535 C C . SER A 1 73 ? 11.763 1.717 -17.935 1.00 53.31 73 SER A C 1
ATOM 537 O O . SER A 1 73 ? 10.593 2.056 -17.757 1.00 53.31 73 SER A O 1
ATOM 539 N N . THR A 1 74 ? 12.769 2.234 -17.227 1.00 56.78 74 THR A N 1
ATOM 540 C CA . THR A 1 74 ? 12.622 3.124 -16.064 1.00 56.78 74 THR A CA 1
ATOM 541 C C . THR A 1 74 ? 12.526 4.620 -16.412 1.00 56.78 74 THR A C 1
ATOM 543 O O . THR A 1 74 ? 12.291 5.427 -15.514 1.00 56.78 74 THR A O 1
ATOM 546 N N . PHE A 1 75 ? 12.622 5.019 -17.693 1.00 51.34 75 PHE A N 1
ATOM 547 C CA . PHE A 1 75 ? 12.611 6.434 -18.134 1.00 51.34 75 PHE A CA 1
ATOM 548 C C . PHE A 1 75 ? 11.496 6.760 -19.174 1.00 51.34 75 PHE A C 1
ATOM 550 O O . PHE A 1 75 ? 11.333 6.028 -20.147 1.00 51.34 75 PHE A O 1
ATOM 557 N N . GLY A 1 76 ? 10.691 7.829 -18.948 1.00 55.72 76 GLY A N 1
ATOM 558 C CA . GLY A 1 76 ? 9.474 8.193 -19.725 1.00 55.72 76 GLY A CA 1
ATOM 559 C C . GLY A 1 76 ? 8.225 8.646 -18.910 1.00 55.72 76 GLY A C 1
ATOM 560 O O . GLY A 1 76 ? 8.206 8.572 -17.685 1.00 55.72 76 GLY A O 1
ATOM 561 N N . ILE A 1 77 ? 7.152 9.108 -19.585 1.00 53.25 77 ILE A N 1
ATOM 562 C CA . ILE A 1 77 ? 5.912 9.682 -18.975 1.00 53.25 77 ILE A CA 1
ATOM 563 C C . ILE A 1 77 ? 4.986 8.620 -18.331 1.00 53.25 77 ILE A C 1
ATOM 565 O O . ILE A 1 77 ? 4.142 8.935 -17.491 1.00 53.25 77 ILE A O 1
ATOM 569 N N . ASN A 1 78 ? 5.206 7.339 -18.625 1.00 64.88 78 ASN A N 1
ATOM 570 C CA . ASN A 1 78 ? 4.492 6.205 -18.025 1.00 64.88 78 ASN A CA 1
ATOM 571 C C . ASN A 1 78 ? 5.440 5.231 -17.322 1.00 64.88 78 ASN A C 1
ATOM 573 O O . ASN A 1 78 ? 5.191 4.030 -17.291 1.00 64.88 78 ASN A O 1
ATOM 577 N N . THR A 1 79 ? 6.540 5.738 -16.769 1.00 79.31 79 THR A N 1
ATOM 578 C CA . THR A 1 79 ? 7.468 4.877 -16.042 1.00 79.31 79 THR A CA 1
ATOM 579 C C . THR A 1 79 ? 6.916 4.450 -14.697 1.00 79.31 79 THR A C 1
ATOM 581 O O . THR A 1 79 ? 6.170 5.212 -14.066 1.00 79.31 79 THR A O 1
ATOM 584 N N . PRO A 1 80 ? 7.377 3.295 -14.196 1.00 82.12 80 PRO A N 1
ATOM 585 C CA . PRO A 1 80 ? 7.167 2.900 -12.810 1.00 82.12 80 PRO A CA 1
ATOM 586 C C . PRO A 1 80 ? 7.543 4.015 -11.819 1.00 82.12 80 PRO A C 1
ATOM 588 O O . PRO A 1 80 ? 6.806 4.284 -10.877 1.00 82.12 80 PRO A O 1
ATOM 591 N N . THR A 1 81 ? 8.616 4.773 -12.082 1.00 86.44 81 THR A N 1
ATOM 592 C CA . THR A 1 81 ? 9.015 5.926 -11.259 1.00 86.44 81 THR A CA 1
ATOM 593 C C . THR A 1 81 ? 7.962 7.037 -11.246 1.00 86.44 81 THR A C 1
ATOM 595 O O . THR A 1 81 ? 7.597 7.530 -10.179 1.00 86.44 81 THR A O 1
ATOM 598 N N . ALA A 1 82 ? 7.431 7.441 -12.405 1.00 86.50 82 ALA A N 1
ATOM 599 C CA . ALA A 1 82 ? 6.399 8.478 -12.472 1.00 86.50 82 ALA A CA 1
ATOM 600 C C . ALA A 1 82 ? 5.073 8.023 -11.835 1.00 86.50 82 ALA A C 1
ATOM 602 O O . ALA A 1 82 ? 4.335 8.846 -11.283 1.00 86.50 82 ALA A O 1
ATOM 603 N N . GLN A 1 83 ? 4.748 6.731 -11.921 1.00 89.56 83 GLN A N 1
ATOM 604 C CA . GLN A 1 83 ? 3.591 6.139 -11.246 1.00 89.56 83 GLN A CA 1
ATOM 605 C C . GLN A 1 83 ? 3.785 6.121 -9.726 1.00 89.56 83 GLN A C 1
ATOM 607 O O . GLN A 1 83 ? 2.904 6.583 -8.999 1.00 89.56 83 GLN A O 1
ATOM 612 N N . TYR A 1 84 ? 4.965 5.708 -9.260 1.00 91.25 84 TYR A N 1
ATOM 613 C CA . TYR A 1 84 ? 5.353 5.742 -7.854 1.00 91.25 84 TYR A CA 1
ATOM 614 C C . TYR A 1 84 ? 5.217 7.145 -7.253 1.00 91.25 84 TYR A C 1
ATOM 616 O O . TYR A 1 84 ? 4.552 7.310 -6.232 1.00 91.25 84 TYR A O 1
ATOM 624 N N . LEU A 1 85 ? 5.757 8.180 -7.907 1.00 90.81 85 LEU A N 1
ATOM 625 C CA . LEU A 1 85 ? 5.684 9.557 -7.398 1.00 90.81 85 LEU A CA 1
ATOM 626 C C . LEU A 1 85 ? 4.240 10.062 -7.272 1.00 90.81 85 LEU A C 1
ATOM 628 O O . LEU A 1 85 ? 3.882 10.700 -6.279 1.00 90.81 85 LEU A O 1
ATOM 632 N N . ARG A 1 86 ? 3.396 9.755 -8.265 1.00 92.12 86 ARG A N 1
ATOM 633 C CA . ARG A 1 86 ? 1.968 10.105 -8.245 1.00 92.12 86 ARG A CA 1
ATOM 634 C C . ARG A 1 86 ? 1.232 9.374 -7.126 1.00 92.12 86 ARG A C 1
ATOM 636 O O . ARG A 1 86 ? 0.421 9.988 -6.429 1.00 92.12 86 ARG A O 1
ATOM 643 N N . LEU A 1 87 ? 1.508 8.085 -6.945 1.00 94.25 87 LEU A N 1
ATOM 644 C CA . LEU A 1 87 ? 0.885 7.286 -5.897 1.00 94.25 87 LEU A CA 1
ATOM 645 C C . LEU A 1 87 ? 1.335 7.740 -4.503 1.00 94.25 87 LEU A C 1
ATOM 647 O O . LEU A 1 87 ? 0.485 7.948 -3.642 1.00 94.25 87 LEU A O 1
ATOM 651 N N . HIS A 1 88 ? 2.628 8.012 -4.310 1.00 93.69 88 HIS A N 1
ATOM 652 C CA . HIS A 1 88 ? 3.191 8.546 -3.064 1.00 93.69 88 HIS A CA 1
ATOM 653 C C . HIS A 1 88 ? 2.502 9.842 -2.631 1.00 93.69 88 HIS A C 1
ATOM 655 O O . HIS A 1 88 ? 2.057 9.955 -1.488 1.00 93.69 88 HIS A O 1
ATOM 661 N N . ALA A 1 89 ? 2.312 10.785 -3.559 1.00 92.94 89 ALA A N 1
ATOM 662 C CA . ALA A 1 89 ? 1.592 12.025 -3.281 1.00 92.94 89 ALA A CA 1
ATOM 663 C C . ALA A 1 89 ? 0.125 11.780 -2.880 1.00 92.94 89 ALA A C 1
ATOM 665 O O . ALA A 1 89 ? -0.380 12.413 -1.950 1.00 92.94 89 ALA A O 1
ATOM 666 N N . ARG A 1 90 ? -0.570 10.846 -3.547 1.00 95.44 90 ARG A N 1
ATOM 667 C CA . ARG A 1 90 ? -1.966 10.496 -3.225 1.00 95.44 90 ARG A CA 1
ATOM 668 C C . ARG A 1 90 ? -2.095 9.824 -1.858 1.00 95.44 90 ARG A C 1
ATOM 670 O O . ARG A 1 90 ? -2.992 10.195 -1.102 1.00 95.44 90 ARG A O 1
ATOM 677 N N . VAL A 1 91 ? -1.207 8.881 -1.542 1.00 94.81 91 VAL A N 1
ATOM 678 C CA . VAL A 1 91 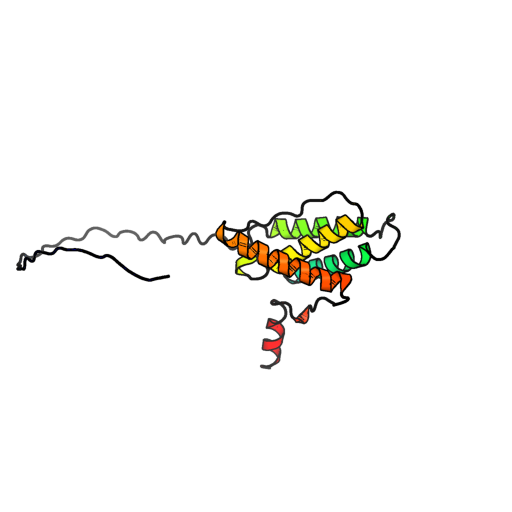? -1.155 8.203 -0.237 1.00 94.81 91 VAL A CA 1
ATOM 679 C C . VAL A 1 91 ? -0.908 9.225 0.866 1.00 94.81 91 VAL A C 1
ATOM 681 O O . VAL A 1 91 ? -1.685 9.296 1.813 1.00 94.81 91 VAL A O 1
ATOM 684 N N . ASN A 1 92 ? 0.099 10.089 0.715 1.00 94.25 92 ASN A N 1
ATOM 685 C CA . ASN A 1 92 ? 0.382 11.124 1.708 1.00 94.25 92 ASN A CA 1
ATOM 686 C C . ASN A 1 92 ? -0.783 12.095 1.889 1.00 94.25 92 ASN A C 1
ATOM 688 O O . ASN A 1 92 ? -1.161 12.378 3.020 1.00 94.25 92 ASN A O 1
ATOM 692 N N . LYS A 1 93 ? -1.419 12.540 0.801 1.00 94.00 93 LYS A N 1
ATOM 693 C CA . LYS A 1 93 ? -2.613 13.391 0.885 1.00 94.00 93 LYS A CA 1
ATOM 694 C C . LYS A 1 93 ? -3.752 12.709 1.649 1.00 94.00 93 LYS A C 1
ATOM 696 O O . LYS A 1 93 ? -4.447 13.366 2.421 1.00 94.00 93 LYS A O 1
ATOM 701 N N . PHE A 1 94 ? -3.959 11.409 1.433 1.00 94.00 94 PHE A N 1
ATOM 702 C CA . PHE A 1 94 ? -4.960 10.635 2.165 1.00 94.00 94 PHE A CA 1
ATOM 703 C C . PHE A 1 94 ? -4.609 10.542 3.656 1.00 94.00 94 PHE A C 1
ATOM 705 O O . PHE A 1 94 ? -5.433 10.897 4.495 1.00 94.00 94 PHE A O 1
ATOM 712 N N . LEU A 1 95 ? -3.383 10.140 3.995 1.00 92.00 95 LEU A N 1
ATOM 713 C CA . LEU A 1 95 ? -2.959 9.963 5.386 1.00 92.00 95 LEU A CA 1
ATOM 714 C C . LEU A 1 95 ? -2.910 11.283 6.160 1.00 92.00 95 LEU A C 1
ATOM 716 O O . LEU A 1 95 ? -3.328 11.317 7.308 1.00 92.00 95 LEU A O 1
ATOM 720 N N . GLN A 1 96 ? -2.487 12.380 5.531 1.00 91.81 96 GLN A N 1
ATOM 721 C CA . GLN A 1 96 ? -2.531 13.716 6.135 1.00 91.81 96 GLN A CA 1
ATOM 722 C C . GLN A 1 96 ? -3.968 14.153 6.430 1.00 91.81 96 GLN A C 1
ATOM 724 O O . GLN A 1 96 ? -4.250 14.670 7.507 1.00 91.81 96 GLN A O 1
ATOM 729 N N . LYS A 1 97 ? -4.902 13.902 5.502 1.00 91.81 97 LYS A N 1
ATOM 730 C CA . LYS A 1 97 ? -6.321 14.232 5.696 1.00 91.81 97 LYS A CA 1
ATOM 731 C C . LYS A 1 97 ? -6.945 13.461 6.864 1.00 91.81 97 LYS A C 1
ATOM 733 O O . LYS A 1 97 ? -7.830 13.989 7.532 1.00 91.81 97 LYS A O 1
ATOM 738 N N . TYR A 1 98 ? -6.502 12.226 7.091 1.00 90.81 98 TYR A N 1
ATOM 739 C CA . TYR A 1 98 ? -7.057 11.319 8.097 1.00 90.81 98 TYR A CA 1
ATOM 740 C C . TYR A 1 98 ? -6.073 11.022 9.236 1.00 90.81 98 TYR A C 1
ATOM 742 O O . TYR A 1 98 ? -6.198 10.002 9.900 1.00 90.81 98 TYR A O 1
ATOM 750 N N . GLN A 1 99 ? -5.110 11.910 9.500 1.00 87.56 99 GLN A N 1
ATOM 751 C CA . GLN A 1 99 ? -4.043 11.649 10.473 1.00 87.56 99 GLN A CA 1
ATOM 752 C C . GLN A 1 99 ? -4.569 11.433 11.902 1.00 87.56 99 GLN A C 1
ATOM 754 O O . GLN A 1 99 ? -3.996 10.649 12.650 1.00 87.56 99 GLN A O 1
ATOM 759 N N . ALA A 1 100 ? -5.665 12.112 12.256 1.00 86.06 100 ALA A N 1
ATOM 760 C CA . ALA A 1 100 ? -6.357 11.993 13.542 1.00 86.06 100 ALA A CA 1
ATOM 761 C C . ALA A 1 100 ? -7.472 10.924 13.543 1.00 86.06 100 ALA A C 1
ATOM 763 O O . ALA A 1 100 ? -8.298 10.878 14.457 1.00 86.06 100 ALA A O 1
ATOM 764 N N . TYR A 1 101 ? -7.577 10.116 12.484 1.00 87.06 101 TYR A N 1
ATOM 765 C CA . TYR A 1 101 ? -8.531 9.015 12.432 1.00 87.06 101 TYR A CA 1
ATOM 766 C C . TYR A 1 101 ? -7.953 7.777 13.116 1.00 87.06 101 TYR A C 1
ATOM 768 O O . TYR A 1 101 ? -6.826 7.371 12.837 1.00 87.06 101 TYR A O 1
ATOM 776 N N . ASP A 1 102 ? -8.750 7.153 13.978 1.00 87.25 102 ASP A N 1
ATOM 777 C CA . ASP A 1 102 ? -8.372 5.924 14.666 1.00 87.25 102 ASP A CA 1
ATOM 778 C C . ASP A 1 102 ? -8.520 4.710 13.733 1.00 87.25 102 ASP A C 1
ATOM 780 O O . ASP A 1 102 ? -9.552 4.042 13.682 1.00 87.25 102 ASP A O 1
ATOM 784 N N . PHE A 1 103 ? -7.481 4.437 12.944 1.00 87.38 103 PHE A N 1
ATOM 785 C CA . PHE A 1 103 ? -7.434 3.259 12.075 1.00 87.38 103 PHE A CA 1
ATOM 786 C C . PHE A 1 103 ? -7.281 1.947 12.861 1.00 87.38 103 PHE A C 1
ATOM 788 O O . PHE A 1 103 ? -7.701 0.897 12.358 1.00 87.38 103 PHE A O 1
ATOM 795 N N . VAL A 1 104 ? -6.690 1.994 14.061 1.00 87.38 104 VAL A N 1
ATOM 796 C CA . VAL A 1 104 ? -6.407 0.819 14.902 1.00 87.38 104 VAL A CA 1
ATOM 797 C C . VAL A 1 104 ? -7.703 0.296 15.503 1.00 87.38 104 VAL A C 1
ATOM 799 O O . VAL A 1 104 ? -8.096 -0.831 15.197 1.00 87.38 104 VAL A O 1
ATOM 802 N N . GLY A 1 105 ? -8.450 1.140 16.221 1.00 83.50 105 GLY A N 1
ATOM 803 C CA . GLY A 1 105 ? -9.747 0.778 16.800 1.00 83.50 105 GLY A CA 1
ATOM 804 C C . GLY A 1 105 ? -10.821 0.454 15.756 1.00 83.50 105 GLY A C 1
ATOM 805 O O . GLY A 1 105 ? -11.863 -0.120 16.070 1.00 83.50 105 GLY A O 1
ATOM 806 N N . LYS A 1 106 ? -10.572 0.785 14.484 1.00 85.94 106 LYS A N 1
ATOM 807 C CA . LYS A 1 106 ? -11.434 0.431 13.345 1.00 85.94 106 LYS A CA 1
ATOM 808 C C . LYS A 1 106 ? -10.980 -0.820 12.599 1.00 85.94 106 LYS A C 1
ATOM 810 O O . LYS A 1 106 ? -11.635 -1.191 11.630 1.00 85.94 106 LYS A O 1
ATOM 815 N N . GLY A 1 107 ? -9.875 -1.447 13.006 1.00 86.69 107 GLY A N 1
ATOM 816 C CA . GLY A 1 107 ? -9.339 -2.650 12.364 1.00 86.69 107 GLY A CA 1
ATOM 817 C C . GLY A 1 107 ? -8.884 -2.427 10.918 1.00 86.69 107 GLY A C 1
ATOM 818 O O . GLY A 1 107 ? -8.829 -3.369 10.137 1.00 86.69 107 GLY A O 1
ATOM 819 N N . THR A 1 108 ? -8.580 -1.182 10.536 1.00 90.19 108 THR A N 1
ATOM 820 C CA . THR A 1 108 ? -8.190 -0.816 9.159 1.00 90.19 108 THR A CA 1
ATOM 821 C C . THR A 1 108 ? -6.729 -0.391 9.039 1.00 90.19 108 THR A C 1
ATOM 823 O O . THR A 1 108 ? -6.236 -0.166 7.934 1.00 90.19 108 THR A O 1
ATOM 826 N N . TYR A 1 109 ? -6.009 -0.336 10.162 1.00 90.25 109 TYR A N 1
ATOM 827 C CA . TYR A 1 109 ? -4.591 0.015 10.207 1.00 90.25 109 TYR A CA 1
ATOM 828 C C . TYR A 1 109 ? -3.700 -0.958 9.419 1.00 90.25 109 TYR A C 1
ATOM 830 O O . TYR A 1 109 ? -2.738 -0.524 8.790 1.00 90.25 109 TYR A O 1
ATOM 838 N N . GLY A 1 110 ? -4.056 -2.249 9.368 1.00 91.44 110 GLY A N 1
ATOM 839 C CA . GLY A 1 110 ? -3.340 -3.255 8.572 1.00 91.44 110 GLY A CA 1
ATOM 840 C C . GLY A 1 110 ? -3.227 -2.875 7.091 1.00 91.44 110 GLY A C 1
ATOM 841 O O . GLY A 1 110 ? -2.134 -2.890 6.538 1.00 91.44 110 GLY A O 1
ATOM 842 N N . TYR A 1 111 ? -4.312 -2.395 6.479 1.00 92.62 111 TYR A N 1
ATOM 843 C CA . TYR A 1 111 ? -4.307 -1.954 5.077 1.00 92.62 111 TYR A CA 1
ATOM 844 C C . TYR A 1 111 ? -3.424 -0.721 4.846 1.00 92.62 111 TYR A C 1
ATOM 846 O O . TYR A 1 111 ? -2.809 -0.567 3.792 1.00 92.62 111 TYR A O 1
ATOM 854 N N . VAL A 1 112 ? -3.327 0.167 5.840 1.00 92.31 112 VAL A N 1
ATOM 855 C CA . VAL A 1 112 ? -2.417 1.319 5.775 1.00 92.31 112 VAL A CA 1
ATOM 856 C C . VAL A 1 112 ? -0.957 0.862 5.861 1.00 92.31 112 VAL A C 1
ATOM 858 O O . VAL A 1 112 ? -0.109 1.372 5.123 1.00 92.31 112 VAL A O 1
ATOM 861 N N . LEU A 1 113 ? -0.662 -0.119 6.720 1.00 91.94 113 LEU A N 1
ATOM 862 C CA . LEU A 1 113 ? 0.664 -0.733 6.798 1.00 91.94 113 LEU A CA 1
ATOM 863 C C . LEU A 1 113 ? 1.043 -1.428 5.489 1.00 91.94 113 LEU A C 1
ATOM 865 O O . LEU A 1 113 ? 2.159 -1.228 5.012 1.00 91.94 113 LEU A O 1
ATOM 869 N N . GLU A 1 114 ? 0.128 -2.189 4.892 1.00 93.81 114 GLU A N 1
ATOM 870 C CA . GLU A 1 114 ? 0.337 -2.865 3.607 1.00 93.81 114 GLU A CA 1
ATOM 871 C C . GLU A 1 114 ? 0.704 -1.874 2.502 1.00 93.81 114 GLU A C 1
ATOM 873 O O . GLU A 1 114 ? 1.719 -2.070 1.835 1.00 93.81 114 GLU A O 1
ATOM 878 N N . ILE A 1 115 ? -0.028 -0.757 2.370 1.00 94.31 115 ILE A N 1
ATOM 879 C CA . ILE A 1 115 ? 0.340 0.335 1.448 1.00 94.31 115 ILE A CA 1
ATOM 880 C C . ILE A 1 115 ? 1.772 0.807 1.726 1.00 94.31 115 ILE A C 1
ATOM 882 O O . ILE A 1 115 ? 2.576 0.948 0.804 1.00 94.31 115 ILE A O 1
ATOM 886 N N . GLY A 1 116 ? 2.122 1.027 2.995 1.00 92.00 116 GLY A N 1
ATOM 887 C CA . GLY A 1 116 ? 3.460 1.473 3.380 1.00 92.00 116 GLY A CA 1
ATOM 888 C C . GLY A 1 116 ? 4.579 0.472 3.064 1.00 92.00 116 GLY A C 1
ATOM 889 O O . GLY A 1 116 ? 5.706 0.887 2.779 1.00 92.00 116 GLY A O 1
ATOM 890 N N . ILE A 1 117 ? 4.292 -0.828 3.120 1.00 93.19 117 ILE A N 1
ATOM 891 C CA . ILE A 1 117 ? 5.231 -1.903 2.769 1.00 93.19 117 ILE A CA 1
ATOM 892 C C . ILE A 1 117 ? 5.364 -2.002 1.245 1.00 93.19 117 ILE A C 1
ATOM 894 O O . ILE A 1 117 ? 6.482 -1.986 0.736 1.00 93.19 117 ILE A O 1
ATOM 898 N N . LEU A 1 118 ? 4.246 -2.013 0.513 1.00 94.25 118 LEU A N 1
ATOM 899 C CA . LEU A 1 118 ? 4.208 -2.060 -0.954 1.00 94.25 118 LEU A CA 1
ATOM 900 C C . LEU A 1 118 ? 4.961 -0.886 -1.589 1.00 94.25 118 LEU A C 1
ATOM 902 O O . LEU A 1 118 ? 5.741 -1.073 -2.521 1.00 94.25 118 LEU A O 1
ATOM 906 N N . MET A 1 119 ? 4.779 0.323 -1.054 1.00 93.12 119 MET A N 1
ATOM 907 C CA . MET A 1 119 ? 5.487 1.513 -1.526 1.00 93.12 119 MET A CA 1
ATOM 908 C C . MET A 1 119 ? 6.999 1.418 -1.290 1.00 93.12 119 MET A C 1
ATOM 910 O O . MET A 1 119 ? 7.767 1.742 -2.191 1.00 93.12 119 MET A O 1
ATOM 914 N N . ARG A 1 120 ? 7.438 0.920 -0.124 1.00 91.06 120 ARG A N 1
ATOM 915 C CA . ARG A 1 120 ? 8.867 0.680 0.163 1.00 91.06 120 ARG A CA 1
ATOM 916 C C . ARG A 1 120 ? 9.466 -0.404 -0.726 1.00 91.06 120 ARG A C 1
ATOM 918 O O . ARG A 1 120 ? 10.618 -0.300 -1.152 1.00 91.06 120 ARG A O 1
ATOM 925 N N . LEU A 1 121 ? 8.687 -1.435 -1.021 1.00 90.50 121 LEU A N 1
ATOM 926 C CA . LEU A 1 121 ? 9.091 -2.495 -1.927 1.00 90.50 121 LEU A CA 1
ATOM 927 C C . LEU A 1 121 ? 9.284 -1.951 -3.356 1.00 90.50 121 LEU A C 1
ATOM 929 O O . LEU A 1 121 ? 10.324 -2.201 -3.965 1.00 90.50 121 LEU A O 1
ATOM 933 N N . ALA A 1 122 ? 8.346 -1.132 -3.846 1.00 90.25 122 ALA A N 1
ATOM 934 C CA . ALA A 1 122 ? 8.472 -0.439 -5.128 1.00 90.25 122 ALA A CA 1
ATOM 935 C C . ALA A 1 122 ? 9.678 0.520 -5.156 1.00 90.25 122 ALA A C 1
ATOM 937 O O . ALA A 1 122 ? 10.447 0.501 -6.109 1.00 90.25 122 ALA A O 1
ATOM 938 N N . GLU A 1 123 ? 9.914 1.313 -4.105 1.00 90.25 123 GLU A N 1
ATOM 939 C CA . GLU A 1 123 ? 11.112 2.172 -4.006 1.00 90.25 123 GLU A CA 1
ATOM 940 C C . GLU A 1 123 ? 12.409 1.384 -4.168 1.00 90.25 123 GLU A C 1
ATOM 942 O O . GLU A 1 123 ? 13.304 1.807 -4.902 1.00 90.25 123 GLU A O 1
ATOM 947 N N . THR A 1 124 ? 12.482 0.234 -3.495 1.00 88.69 124 THR A N 1
ATOM 948 C CA . THR A 1 124 ? 13.660 -0.637 -3.492 1.00 88.69 124 THR A CA 1
ATOM 949 C C . THR A 1 124 ? 13.902 -1.210 -4.886 1.00 88.69 124 THR A C 1
ATOM 951 O O . THR A 1 124 ? 15.022 -1.153 -5.389 1.00 88.69 124 THR A O 1
ATOM 954 N N . ALA A 1 125 ? 12.847 -1.696 -5.545 1.00 87.75 125 ALA A N 1
ATOM 955 C CA . ALA A 1 125 ? 12.913 -2.212 -6.911 1.00 87.75 125 ALA A CA 1
ATOM 956 C C . ALA A 1 125 ? 13.334 -1.140 -7.932 1.00 87.75 125 ALA A C 1
ATOM 958 O O . ALA A 1 125 ? 14.062 -1.428 -8.880 1.00 87.75 125 ALA A O 1
ATOM 959 N N . LEU A 1 126 ? 12.905 0.106 -7.722 1.00 86.50 126 LEU A N 1
ATOM 960 C CA . LEU A 1 126 ? 13.185 1.233 -8.613 1.00 86.50 126 LEU A CA 1
ATOM 961 C C . LEU A 1 126 ? 14.510 1.950 -8.317 1.00 86.50 126 LEU A C 1
ATOM 963 O O . LEU A 1 126 ? 14.860 2.881 -9.044 1.00 86.50 126 LEU A O 1
ATOM 967 N N . GLY A 1 127 ? 15.239 1.554 -7.268 1.00 85.12 127 GLY A N 1
ATOM 968 C CA . GLY A 1 127 ? 16.482 2.215 -6.859 1.00 85.12 127 GLY A CA 1
ATOM 969 C C . GLY A 1 127 ? 16.279 3.667 -6.413 1.00 85.12 127 GLY A C 1
ATOM 970 O O . GLY A 1 127 ? 17.156 4.508 -6.617 1.00 85.12 127 GLY A O 1
ATOM 971 N N . LEU A 1 128 ? 15.111 3.988 -5.850 1.00 82.81 128 LEU A N 1
ATOM 972 C CA . LEU A 1 128 ? 14.781 5.333 -5.379 1.00 82.81 128 LEU A CA 1
ATOM 973 C C . LEU A 1 128 ? 15.192 5.518 -3.915 1.00 82.81 128 LEU A C 1
ATOM 975 O O . LEU A 1 128 ? 15.159 4.588 -3.114 1.00 82.81 128 LEU A O 1
ATOM 979 N N . SER A 1 129 ? 15.543 6.750 -3.546 1.00 79.12 129 SER A N 1
ATOM 980 C CA . SER A 1 129 ? 15.762 7.119 -2.145 1.00 79.12 129 SER A CA 1
ATOM 981 C C . SER A 1 129 ? 14.467 6.973 -1.347 1.00 79.12 129 SER A C 1
ATOM 983 O O . SER A 1 129 ? 13.418 7.426 -1.812 1.00 79.12 129 SER A O 1
ATOM 985 N N . HIS A 1 130 ? 14.551 6.397 -0.144 1.00 69.75 130 HIS A N 1
ATOM 986 C CA . HIS A 1 130 ? 13.392 6.175 0.719 1.00 69.75 130 HIS A CA 1
ATOM 987 C C . HIS A 1 130 ? 12.650 7.476 1.015 1.00 69.75 130 HIS A C 1
ATOM 989 O O . HIS A 1 130 ? 13.153 8.336 1.743 1.00 69.75 130 HIS A O 1
ATOM 995 N N . ARG A 1 131 ? 11.447 7.626 0.449 1.00 75.19 131 ARG A N 1
ATOM 996 C CA . ARG A 1 131 ? 10.597 8.786 0.718 1.00 75.19 131 ARG A CA 1
ATOM 997 C C . ARG A 1 131 ? 9.653 8.431 1.845 1.00 75.19 131 ARG A C 1
ATOM 999 O O . ARG A 1 131 ? 8.840 7.521 1.729 1.00 75.19 131 ARG A O 1
ATOM 1006 N N . GLU A 1 132 ? 9.716 9.193 2.926 1.00 77.19 132 GLU A N 1
ATOM 1007 C CA . GLU A 1 132 ? 8.869 8.926 4.080 1.00 77.19 132 GLU A CA 1
ATOM 1008 C C . GLU A 1 132 ? 7.376 9.041 3.720 1.00 77.19 132 GLU A C 1
ATOM 1010 O O . GLU A 1 132 ? 6.936 9.964 3.024 1.00 77.19 132 GLU A O 1
ATOM 1015 N N . ILE A 1 133 ? 6.600 8.057 4.173 1.00 79.94 133 ILE A N 1
ATOM 1016 C CA . ILE A 1 133 ? 5.139 8.093 4.154 1.00 79.94 133 ILE A CA 1
ATOM 1017 C C . ILE A 1 133 ? 4.685 8.690 5.482 1.00 79.94 133 ILE A C 1
ATOM 1019 O O . ILE A 1 133 ? 5.211 8.339 6.539 1.00 79.94 133 ILE A O 1
ATOM 1023 N N . THR A 1 134 ? 3.704 9.589 5.416 1.00 80.50 134 THR A N 1
ATOM 1024 C CA . THR A 1 134 ? 3.122 10.269 6.576 1.00 80.50 134 THR A CA 1
ATOM 1025 C C . THR A 1 134 ? 2.750 9.242 7.637 1.00 80.50 134 THR A C 1
ATOM 1027 O O . THR A 1 134 ? 1.930 8.355 7.398 1.00 80.50 134 THR A O 1
ATOM 1030 N N . ARG A 1 135 ? 3.357 9.367 8.819 1.00 74.62 135 ARG A N 1
ATOM 1031 C CA . ARG A 1 135 ? 3.070 8.482 9.945 1.00 74.62 135 ARG A CA 1
ATOM 1032 C C . ARG A 1 135 ? 1.721 8.852 10.552 1.00 74.62 135 ARG A C 1
ATOM 1034 O O . ARG A 1 135 ? 1.472 10.015 10.878 1.00 74.62 135 ARG A O 1
ATOM 1041 N N . LEU A 1 136 ? 0.863 7.849 10.705 1.00 75.19 136 LEU A N 1
ATOM 1042 C CA . LEU A 1 136 ? -0.346 7.970 11.511 1.00 75.19 136 LEU A CA 1
ATOM 1043 C C . LEU A 1 136 ? 0.038 8.047 12.990 1.00 75.19 136 LEU A C 1
ATOM 1045 O O . LEU A 1 136 ? 1.020 7.432 13.412 1.00 75.19 136 LEU A O 1
ATOM 1049 N N . GLN A 1 137 ? -0.728 8.805 13.770 1.00 68.00 137 GLN A N 1
ATOM 1050 C CA . GLN A 1 137 ? -0.563 8.830 15.219 1.00 68.00 137 GLN A CA 1
ATOM 1051 C C . GLN A 1 137 ? -1.105 7.507 15.774 1.00 68.00 137 GLN A C 1
ATOM 1053 O O . GLN A 1 137 ? -2.306 7.266 15.719 1.00 68.00 137 GLN A O 1
ATOM 1058 N N . CYS A 1 138 ? -0.215 6.633 16.246 1.00 59.19 138 CYS A N 1
ATOM 1059 C CA . CYS A 1 138 ? -0.589 5.422 16.978 1.00 59.19 138 CYS A CA 1
ATOM 1060 C C . CYS A 1 138 ? -0.535 5.728 18.477 1.00 59.19 138 CYS A C 1
ATOM 1062 O O . CYS A 1 138 ? 0.400 6.397 18.930 1.00 59.19 138 CYS A O 1
ATOM 1064 N N . ALA A 1 139 ? -1.533 5.280 19.234 1.00 51.91 139 ALA A N 1
ATOM 1065 C CA . ALA A 1 139 ? -1.617 5.550 20.659 1.00 51.91 139 ALA A CA 1
ATOM 1066 C C . ALA A 1 139 ? -0.923 4.438 21.469 1.00 51.91 139 ALA A C 1
ATOM 1068 O O . ALA A 1 139 ? -1.264 3.276 21.361 1.00 51.91 139 ALA A O 1
ATOM 1069 N N . GLN A 1 140 ? -0.003 4.844 22.347 1.00 52.22 140 GLN A N 1
ATOM 1070 C CA . GLN A 1 140 ? 0.576 4.073 23.462 1.00 52.22 140 GLN A CA 1
ATOM 1071 C C . GLN A 1 140 ? 1.567 2.924 23.169 1.00 52.22 140 GLN A C 1
ATOM 1073 O O . GLN A 1 140 ? 1.623 2.317 22.108 1.00 52.22 140 GLN A O 1
ATOM 1078 N N . VAL A 1 141 ? 2.420 2.687 24.175 1.00 52.03 141 VAL A N 1
ATOM 1079 C CA . VAL A 1 141 ? 3.603 1.806 24.162 1.00 52.03 141 VAL A CA 1
ATOM 1080 C C . VAL A 1 141 ? 3.229 0.317 24.232 1.00 52.03 141 VAL A C 1
ATOM 1082 O O . VAL A 1 141 ? 3.954 -0.512 23.693 1.00 52.03 141 VAL A O 1
ATOM 1085 N N . GLU A 1 142 ? 2.083 -0.032 24.827 1.00 57.47 142 GLU A N 1
ATOM 1086 C CA . GLU A 1 142 ? 1.603 -1.425 24.913 1.00 57.47 142 GLU A CA 1
ATOM 1087 C C . GLU A 1 142 ? 1.150 -1.987 23.554 1.00 57.47 142 GLU A C 1
ATOM 1089 O O . GLU A 1 142 ? 1.267 -3.187 23.314 1.00 57.47 142 GLU A O 1
ATOM 1094 N N . GLU A 1 143 ? 0.757 -1.129 22.607 1.00 68.44 143 GLU A N 1
ATOM 1095 C CA . GLU A 1 143 ? 0.427 -1.546 21.238 1.00 68.44 143 GLU A CA 1
ATOM 1096 C C . GLU A 1 143 ? 1.674 -1.915 20.415 1.00 68.44 143 GLU A C 1
ATOM 1098 O O . GLU A 1 143 ? 1.552 -2.464 19.322 1.00 68.44 143 GLU A O 1
ATOM 1103 N N . GLN A 1 144 ? 2.896 -1.649 20.891 1.00 74.25 144 GLN A N 1
ATOM 1104 C CA . GLN A 1 144 ? 4.096 -1.770 20.058 1.00 74.25 144 GLN A CA 1
ATOM 1105 C C . GLN A 1 144 ? 4.398 -3.219 19.633 1.00 74.25 144 GLN A C 1
ATOM 1107 O O . GLN A 1 144 ? 4.761 -3.454 18.476 1.00 74.25 144 GLN A O 1
ATOM 1112 N N . ASP A 1 145 ? 4.211 -4.194 20.523 1.00 81.69 145 ASP A N 1
ATOM 1113 C CA . ASP A 1 145 ? 4.394 -5.617 20.204 1.00 81.69 145 ASP A CA 1
ATOM 1114 C C . ASP A 1 145 ? 3.313 -6.130 19.245 1.00 81.69 145 ASP A C 1
ATOM 1116 O O . ASP A 1 145 ? 3.592 -6.914 18.329 1.00 81.69 145 ASP A O 1
ATOM 1120 N N . GLU A 1 146 ? 2.076 -5.667 19.416 1.00 82.75 146 GLU A N 1
ATOM 1121 C CA . GLU A 1 146 ? 0.969 -6.000 18.522 1.00 82.75 146 GLU A CA 1
ATOM 1122 C C . GLU A 1 146 ? 1.171 -5.386 17.138 1.00 82.75 146 GLU A C 1
ATOM 1124 O O . GLU A 1 146 ? 1.033 -6.084 16.132 1.00 82.75 146 GLU A O 1
ATOM 1129 N N . LEU A 1 147 ? 1.612 -4.130 17.077 1.00 81.50 147 LEU A N 1
ATOM 1130 C CA . LEU A 1 147 ? 1.985 -3.439 15.845 1.00 81.50 147 LEU A CA 1
ATOM 1131 C C . LEU A 1 147 ? 3.143 -4.146 15.136 1.00 81.50 147 LEU A C 1
ATOM 1133 O O . LEU A 1 147 ? 3.124 -4.272 13.911 1.00 81.50 147 LEU A O 1
ATOM 1137 N N . GLN A 1 148 ? 4.127 -4.672 15.874 1.00 85.75 148 GLN A N 1
ATOM 1138 C CA . GLN A 1 148 ? 5.192 -5.486 15.283 1.00 85.75 148 GLN A CA 1
ATOM 1139 C C . GLN A 1 148 ? 4.665 -6.807 14.712 1.00 85.75 148 GLN A C 1
ATOM 1141 O O . GLN A 1 148 ? 5.055 -7.198 13.607 1.00 85.75 148 GLN A O 1
ATOM 1146 N N . ARG A 1 149 ? 3.792 -7.518 15.437 1.00 88.88 149 ARG A N 1
ATOM 1147 C CA . ARG A 1 149 ? 3.176 -8.766 14.947 1.00 88.88 149 ARG A CA 1
ATOM 1148 C C . ARG A 1 149 ? 2.307 -8.510 13.719 1.00 88.88 149 ARG A C 1
ATOM 1150 O O . ARG A 1 149 ? 2.394 -9.269 12.752 1.00 88.88 149 ARG A O 1
ATOM 1157 N N . LEU A 1 150 ? 1.524 -7.436 13.741 1.00 88.81 150 LEU A N 1
ATOM 1158 C CA . LEU A 1 150 ? 0.718 -6.988 12.614 1.00 88.81 150 LEU A CA 1
ATOM 1159 C C . LEU A 1 150 ? 1.611 -6.646 11.421 1.00 88.81 150 LEU A C 1
ATOM 1161 O O . LEU A 1 150 ? 1.378 -7.160 10.334 1.00 88.81 150 LEU A O 1
ATOM 1165 N N . GLY A 1 151 ? 2.690 -5.892 11.636 1.00 89.00 151 GLY A N 1
ATOM 1166 C CA . GLY A 1 151 ? 3.679 -5.589 10.604 1.00 89.00 151 GLY A CA 1
ATOM 1167 C C . GLY A 1 151 ? 4.270 -6.849 9.966 1.00 89.00 151 GLY A C 1
ATOM 1168 O O . GLY A 1 151 ? 4.305 -6.952 8.744 1.00 89.00 151 GLY A O 1
ATOM 1169 N N . LYS A 1 152 ? 4.655 -7.853 10.768 1.00 91.31 152 LYS A N 1
ATOM 1170 C CA . LYS A 1 152 ? 5.142 -9.151 10.256 1.00 91.31 152 LYS A CA 1
ATOM 1171 C C . LYS A 1 152 ? 4.090 -9.876 9.414 1.00 91.31 152 LYS A C 1
ATOM 1173 O O . LYS A 1 152 ? 4.435 -10.450 8.382 1.00 91.31 152 LYS A O 1
ATOM 1178 N N . ARG A 1 153 ? 2.822 -9.859 9.842 1.00 92.94 153 ARG A N 1
ATOM 1179 C CA . ARG A 1 153 ? 1.714 -10.438 9.070 1.00 92.94 153 ARG A CA 1
ATOM 1180 C C . ARG A 1 153 ? 1.528 -9.693 7.745 1.00 92.94 153 ARG A C 1
ATOM 1182 O O . ARG A 1 153 ? 1.546 -10.347 6.710 1.00 92.94 153 ARG A O 1
ATOM 1189 N N . CYS A 1 154 ? 1.457 -8.362 7.769 1.00 92.94 154 CYS A N 1
ATOM 1190 C CA . CYS A 1 154 ? 1.320 -7.540 6.567 1.00 92.94 154 CYS A CA 1
ATOM 1191 C C . CYS A 1 154 ? 2.482 -7.752 5.587 1.00 92.94 154 CYS A C 1
ATOM 1193 O O . CYS A 1 154 ? 2.239 -7.846 4.391 1.00 92.94 154 CYS A O 1
ATOM 1195 N N . CYS A 1 155 ? 3.730 -7.891 6.057 1.00 92.25 155 CYS A N 1
ATOM 1196 C CA . CYS A 1 155 ? 4.858 -8.220 5.176 1.00 92.25 155 CYS A CA 1
ATOM 1197 C C . CYS A 1 155 ? 4.629 -9.544 4.441 1.00 92.25 155 CYS A C 1
ATOM 11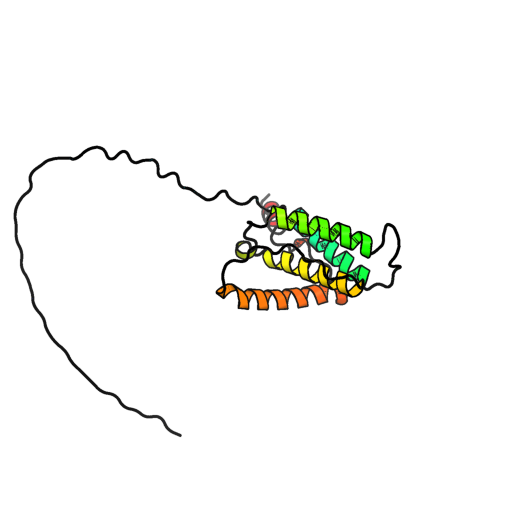99 O O . CYS A 1 155 ? 4.763 -9.603 3.224 1.00 92.25 155 CYS A O 1
ATOM 1201 N N . ARG A 1 156 ? 4.228 -10.591 5.172 1.00 92.94 156 ARG A N 1
ATOM 1202 C CA . ARG A 1 156 ? 3.945 -11.902 4.580 1.00 92.94 156 ARG A CA 1
ATOM 1203 C C . ARG A 1 156 ? 2.798 -11.832 3.572 1.00 92.94 156 ARG A C 1
ATOM 1205 O O . ARG A 1 156 ? 2.872 -12.456 2.519 1.00 92.94 156 ARG A O 1
ATOM 1212 N N . ASP A 1 157 ? 1.736 -11.107 3.899 1.00 91.88 157 ASP A N 1
ATOM 1213 C CA . ASP A 1 157 ? 0.572 -10.982 3.024 1.00 91.88 157 ASP A CA 1
ATOM 1214 C C . ASP A 1 157 ? 0.944 -10.202 1.747 1.00 91.88 157 ASP A C 1
ATOM 1216 O O . ASP A 1 157 ? 0.615 -10.640 0.644 1.00 91.88 157 ASP A O 1
ATOM 1220 N N . VAL A 1 158 ? 1.749 -9.138 1.869 1.00 93.06 158 VAL A N 1
ATOM 1221 C CA . VAL A 1 158 ? 2.338 -8.415 0.729 1.00 93.06 158 VAL A CA 1
ATOM 1222 C C . VAL A 1 158 ? 3.224 -9.318 -0.129 1.00 93.06 158 VAL A C 1
ATOM 1224 O O . VAL A 1 158 ? 3.108 -9.270 -1.353 1.00 93.06 158 VAL A O 1
ATOM 1227 N N . ASP A 1 159 ? 4.056 -10.174 0.466 1.00 91.94 159 ASP A N 1
ATOM 1228 C CA . ASP A 1 159 ? 4.886 -11.113 -0.298 1.00 91.94 159 ASP A CA 1
ATOM 1229 C C . ASP A 1 159 ? 4.024 -12.039 -1.173 1.00 91.94 159 ASP A C 1
ATOM 1231 O O . ASP A 1 159 ? 4.325 -12.250 -2.351 1.00 91.94 159 ASP A O 1
ATOM 1235 N N . TYR A 1 160 ? 2.906 -12.547 -0.642 1.00 91.75 160 TYR A N 1
ATOM 1236 C CA . TYR A 1 160 ? 1.963 -13.352 -1.424 1.00 91.75 160 TYR A CA 1
ATOM 1237 C C . TYR A 1 160 ? 1.237 -12.547 -2.507 1.00 91.75 160 TYR A C 1
ATOM 1239 O O . TYR A 1 160 ? 1.003 -13.080 -3.596 1.00 91.75 160 TYR A O 1
ATOM 1247 N N . LEU A 1 161 ? 0.890 -11.287 -2.233 1.00 90.62 161 LEU A N 1
ATOM 1248 C CA . LEU A 1 161 ? 0.248 -10.410 -3.214 1.00 90.62 161 LEU A CA 1
ATOM 1249 C C . LEU A 1 161 ? 1.194 -10.077 -4.374 1.00 90.62 161 LEU A C 1
ATOM 1251 O O . LEU A 1 161 ? 0.774 -10.080 -5.531 1.00 90.62 161 LEU A O 1
ATOM 1255 N N . VAL A 1 162 ? 2.466 -9.800 -4.087 1.00 89.50 162 VAL A N 1
ATOM 1256 C CA . VAL A 1 162 ? 3.434 -9.333 -5.090 1.00 89.50 162 VAL A CA 1
ATOM 1257 C C . VAL A 1 162 ? 4.104 -10.495 -5.819 1.00 89.50 162 VAL A C 1
ATOM 1259 O O . VAL A 1 162 ? 4.149 -10.492 -7.047 1.00 89.50 162 VAL A O 1
ATOM 1262 N N . PHE A 1 163 ? 4.599 -11.495 -5.089 1.00 89.31 163 PHE A N 1
ATOM 1263 C CA . PHE A 1 163 ? 5.396 -12.593 -5.653 1.00 89.31 163 PHE A CA 1
ATOM 1264 C C . PHE A 1 163 ? 4.619 -13.905 -5.763 1.00 89.31 163 PHE A C 1
ATOM 1266 O O . PHE A 1 163 ? 4.938 -14.745 -6.600 1.00 89.31 163 PHE A O 1
ATOM 1273 N N . GLY A 1 164 ? 3.589 -14.086 -4.935 1.00 85.94 164 GLY A N 1
ATOM 1274 C CA . GLY A 1 164 ? 2.749 -15.285 -4.939 1.00 85.94 164 GLY A CA 1
ATOM 1275 C C . GLY A 1 164 ? 1.650 -15.295 -6.006 1.00 85.94 164 GLY A C 1
ATOM 1276 O O . GLY A 1 164 ? 0.920 -16.279 -6.093 1.00 85.94 164 GLY A O 1
ATOM 1277 N N . GLY A 1 165 ? 1.498 -14.218 -6.786 1.00 80.25 165 GLY A N 1
ATOM 1278 C CA . GLY A 1 165 ? 0.493 -14.109 -7.851 1.00 80.25 165 GLY A CA 1
ATOM 1279 C C . GLY A 1 165 ? -0.959 -14.099 -7.362 1.00 80.25 165 GLY A C 1
ATOM 1280 O O . GLY A 1 165 ? -1.867 -14.285 -8.166 1.00 80.25 165 GLY A O 1
ATOM 1281 N N . ARG A 1 166 ? -1.198 -13.911 -6.057 1.00 86.19 166 ARG A N 1
ATOM 1282 C CA . ARG A 1 166 ? -2.552 -13.799 -5.500 1.00 86.19 166 ARG A CA 1
ATOM 1283 C C . ARG A 1 166 ? -3.076 -12.393 -5.674 1.00 86.19 166 ARG A C 1
ATOM 1285 O O . ARG A 1 166 ? -2.409 -11.452 -5.257 1.00 86.19 166 ARG A O 1
ATOM 1292 N N . ASP A 1 167 ? -4.279 -12.256 -6.205 1.00 87.62 167 ASP A N 1
ATOM 1293 C CA . ASP A 1 167 ? -4.941 -10.961 -6.261 1.00 87.62 167 ASP A CA 1
ATOM 1294 C C . ASP A 1 167 ? -5.534 -10.566 -4.912 1.00 87.62 167 ASP A C 1
ATOM 1296 O O . ASP A 1 167 ? -5.879 -11.408 -4.076 1.00 87.62 167 ASP A O 1
ATOM 1300 N N . LEU A 1 168 ? -5.606 -9.254 -4.696 1.00 87.31 168 LEU A N 1
ATOM 1301 C CA . LEU A 1 168 ? -6.301 -8.697 -3.551 1.00 87.31 168 LEU A CA 1
ATOM 1302 C C . LEU A 1 168 ? -7.796 -8.966 -3.730 1.00 87.31 168 LEU A C 1
ATOM 1304 O O . LEU A 1 168 ? -8.421 -8.442 -4.649 1.00 87.31 168 LEU A O 1
ATOM 1308 N N . ASP A 1 169 ? -8.361 -9.757 -2.827 1.00 87.69 169 ASP A N 1
ATOM 1309 C CA . ASP A 1 169 ? -9.795 -10.009 -2.789 1.00 87.69 169 ASP A CA 1
ATOM 1310 C C . ASP A 1 169 ? -10.515 -8.785 -2.207 1.00 87.69 169 ASP A C 1
ATOM 1312 O O . ASP A 1 169 ? -10.599 -8.588 -0.991 1.00 87.69 169 ASP A O 1
ATOM 1316 N N . VAL A 1 170 ? -10.975 -7.918 -3.108 1.00 88.12 170 VAL A N 1
ATOM 1317 C CA . VAL A 1 170 ? -11.659 -6.668 -2.770 1.00 88.12 170 VAL A CA 1
ATOM 1318 C C . VAL A 1 170 ? -13.011 -6.938 -2.109 1.00 88.12 170 VAL A C 1
ATOM 1320 O O . VAL A 1 170 ? -13.419 -6.186 -1.225 1.00 88.12 170 VAL A O 1
ATOM 1323 N N . GLU A 1 171 ? -13.700 -8.009 -2.492 1.00 86.56 171 GLU A N 1
ATOM 1324 C CA . GLU A 1 171 ? -15.033 -8.348 -1.979 1.00 86.56 171 GLU A CA 1
ATOM 1325 C C . GLU A 1 171 ? -14.971 -8.714 -0.495 1.00 86.56 171 GLU A C 1
ATOM 1327 O O . GLU A 1 171 ? -15.834 -8.323 0.291 1.00 86.56 171 GLU A O 1
ATOM 1332 N N . ARG A 1 172 ? -13.869 -9.341 -0.077 1.00 85.44 172 ARG A N 1
ATOM 1333 C CA . ARG A 1 172 ? -13.612 -9.691 1.325 1.00 85.44 172 ARG A CA 1
ATOM 1334 C C . ARG A 1 172 ? -13.179 -8.536 2.222 1.00 85.44 172 ARG A C 1
ATOM 1336 O O . ARG A 1 172 ? -12.939 -8.752 3.413 1.00 85.44 172 ARG A O 1
ATOM 1343 N N . LEU A 1 173 ? -13.054 -7.317 1.698 1.00 87.12 173 LEU A N 1
ATOM 1344 C CA . LEU A 1 173 ? -12.677 -6.174 2.524 1.00 87.12 173 LEU A CA 1
ATOM 1345 C C . LEU A 1 173 ? -13.799 -5.838 3.526 1.00 87.12 173 LEU A C 1
ATOM 1347 O O . LEU A 1 173 ? -14.971 -5.821 3.148 1.00 87.12 173 LEU A O 1
ATOM 1351 N N . PRO A 1 174 ? -13.479 -5.489 4.788 1.00 85.31 174 PRO A N 1
ATOM 1352 C CA . PRO A 1 174 ? -14.470 -5.294 5.853 1.00 85.31 174 PRO A CA 1
ATOM 1353 C C . PRO A 1 174 ? -15.569 -4.269 5.543 1.00 85.31 174 PRO A C 1
ATOM 1355 O O . PRO A 1 174 ? -16.665 -4.336 6.094 1.00 85.31 174 PRO A O 1
ATOM 1358 N N . TRP A 1 175 ? -15.278 -3.295 4.679 1.00 87.50 175 TRP A N 1
ATOM 1359 C CA . TRP A 1 175 ? -16.237 -2.276 4.249 1.00 87.50 175 TRP A CA 1
ATOM 1360 C C . TRP A 1 175 ? -17.095 -2.691 3.045 1.00 87.50 175 TRP A C 1
ATOM 1362 O O . TRP A 1 175 ? -18.062 -1.994 2.749 1.00 87.50 175 TRP A O 1
ATOM 1372 N N . ASN A 1 176 ? -16.776 -3.802 2.377 1.00 85.19 176 ASN A N 1
ATOM 1373 C CA . ASN A 1 176 ? -17.545 -4.350 1.257 1.00 85.19 176 ASN A CA 1
ATOM 1374 C C . ASN A 1 176 ? -18.515 -5.461 1.706 1.00 85.19 176 ASN A C 1
ATOM 1376 O O . ASN A 1 176 ? -19.612 -5.546 1.162 1.00 85.19 176 ASN A O 1
ATOM 1380 N N . LEU A 1 177 ? -18.193 -6.194 2.781 1.00 79.62 177 LEU A N 1
ATOM 1381 C CA . LEU A 1 177 ? -19.033 -7.275 3.334 1.00 79.62 177 LEU A CA 1
ATOM 1382 C C . LEU A 1 177 ? -20.458 -6.833 3.726 1.00 79.62 177 LEU A C 1
ATOM 1384 O O . LEU A 1 177 ? -21.414 -7.586 3.589 1.00 79.62 177 LEU A O 1
ATOM 1388 N N . LYS A 1 178 ? -20.634 -5.584 4.174 1.00 61.62 178 LYS A N 1
ATOM 1389 C CA . LYS A 1 178 ? -21.943 -5.068 4.621 1.00 61.62 178 LYS A CA 1
ATOM 1390 C C . LYS A 1 178 ? -22.947 -4.816 3.490 1.00 61.62 178 LYS A C 1
ATOM 1392 O O . LYS A 1 178 ? -24.108 -4.552 3.778 1.00 61.62 178 LYS A O 1
ATOM 1397 N N . SER A 1 179 ? -22.519 -4.847 2.224 1.00 53.81 179 SER A N 1
ATOM 1398 C CA . SER A 1 179 ? -23.450 -4.687 1.094 1.00 53.81 179 SER A CA 1
ATOM 1399 C C . SER A 1 179 ? -24.187 -5.986 0.745 1.00 53.81 179 SER A C 1
ATOM 1401 O O . SER A 1 179 ? -25.261 -5.923 0.150 1.00 53.81 179 SER A O 1
ATOM 1403 N N . GLU A 1 180 ? -23.657 -7.150 1.136 1.00 50.97 180 GLU A N 1
ATOM 1404 C CA . GLU A 1 180 ? -24.279 -8.447 0.831 1.00 50.97 180 GLU A CA 1
ATOM 1405 C C . GLU A 1 180 ? -25.405 -8.815 1.803 1.00 50.97 180 GLU A C 1
ATOM 1407 O O . GLU A 1 180 ? -26.443 -9.303 1.362 1.00 50.97 180 GLU A O 1
ATOM 1412 N N . GLU A 1 181 ? -25.271 -8.499 3.097 1.00 50.00 181 GLU A N 1
ATOM 1413 C CA . GLU A 1 181 ? -26.328 -8.765 4.091 1.00 50.00 181 GLU A CA 1
ATOM 1414 C C . GLU A 1 181 ? -27.620 -7.983 3.789 1.00 50.00 181 GLU A C 1
ATOM 1416 O O . GLU A 1 181 ? -28.715 -8.472 4.043 1.00 50.00 181 GLU A O 1
ATOM 1421 N N . ALA A 1 182 ? -27.519 -6.811 3.152 1.00 50.06 182 ALA A N 1
ATOM 1422 C CA . ALA A 1 182 ? -28.679 -6.016 2.740 1.00 50.06 182 ALA A CA 1
ATOM 1423 C C . ALA A 1 182 ? -29.380 -6.536 1.467 1.00 50.06 182 ALA A C 1
ATOM 1425 O O . ALA A 1 182 ? -30.475 -6.076 1.149 1.00 50.06 182 ALA A O 1
ATOM 1426 N N . SER A 1 183 ? -28.764 -7.465 0.726 1.00 50.12 183 SER A N 1
ATOM 1427 C CA . SER A 1 183 ? -29.320 -8.014 -0.523 1.00 50.12 183 SER A CA 1
ATOM 1428 C C . SER A 1 183 ? -29.951 -9.401 -0.350 1.00 50.12 183 SER A C 1
ATOM 1430 O O . SER A 1 183 ? -30.572 -9.899 -1.284 1.00 50.12 183 SER A O 1
ATOM 1432 N N . GLN A 1 184 ? -29.808 -10.029 0.823 1.00 47.44 184 GLN A N 1
ATOM 1433 C CA . GLN A 1 184 ? -30.423 -11.327 1.141 1.00 47.44 184 GLN A CA 1
ATOM 1434 C C . GLN A 1 184 ? -31.732 -11.218 1.948 1.00 47.44 184 GLN A C 1
ATOM 1436 O O . GLN A 1 184 ? -32.388 -12.233 2.163 1.00 47.44 184 GLN A O 1
ATOM 1441 N N . GLU A 1 185 ? -32.142 -10.009 2.347 1.00 45.06 185 GLU A N 1
ATOM 1442 C CA . GLU A 1 185 ? -33.408 -9.734 3.057 1.00 45.06 185 GLU A CA 1
ATOM 1443 C C . GLU A 1 185 ? -34.469 -8.997 2.205 1.00 45.06 185 GLU A C 1
ATOM 1445 O O . GLU A 1 185 ? -35.456 -8.506 2.755 1.00 45.06 185 GLU A O 1
ATOM 1450 N N . ALA A 1 186 ? -34.304 -8.919 0.877 1.00 41.00 186 ALA A N 1
ATOM 1451 C CA . ALA A 1 186 ? -35.257 -8.266 -0.036 1.00 41.00 186 ALA A CA 1
ATOM 1452 C C . ALA A 1 186 ? -36.105 -9.259 -0.846 1.00 41.00 186 ALA A C 1
ATOM 1454 O O . ALA A 1 186 ? -35.529 -10.227 -1.392 1.00 41.00 186 ALA A O 1
#

Foldseek 3Di:
DDDDDDDDDDDDDDDDDDDDDDDDDDDDDDDDPPPPPPPPPPDPQQDDAPVVLLVVLLQLLLVLLQVLQVDDDQDDPPHSVVSLVVSLVSQQVRCVSRLVPDCPVVVNVLSNLLSVLSSVSSCVSSVHDDDDRDDRDDDDDVCPVVVVVSNVVSNVVSCCSRVVVDPDPPCPDPVNVVVVVVVVVD

Organism: NCBI:txid1447943

Secondary structure (DSSP, 8-state):
-----------------------------------------PPPPPPPP-HHHHHHHHHHHHHHHHHHHS---SSSTT-HHHHHHHHHHHHHHHHHHTTTS-STTTT-HHHHHHHHHHHHHHHHHTT---PPPPPP----STHHHHHHHHHHHHHHHHHHHHTS-PPP-STTSTTTTHHHHTTS--